Protein 1LS1 (pdb70)

GO terms:
  GO:0005515 protein binding (F, IPI)

B-factor: mean 22.75, std 10.73, range [10.48, 99.02]

Foldseek 3Di:
DLAQLLVQLLVLLVVQFPPFADDPVNLVVSLVSNLVSQVVLQADNVLSVVLSVQLVVQLVVVVLRNDRGNSVSSLVSNLCSLLVLLPVFFDADDADQAFAEEEDEADVLCRLVVLLVVCLVVVVVPAQEEEEEAELADPVSQVVNCVSCVVSVHHYHYDYRPDDLQVSLVVVVVVCVVRVHRYYYYYHDHHHDDDDVRLVRLQRNCVSNVGPFYEYGGACQVRVVRLVVVVVCCVRRRHAAYEYEPPVVRSRCNCSSHCCVRPVHHHQWYPVIDGDGSSVVSCVSNPND

InterPro domains:
  IPR000897 Signal recognition particle, SRP54 subunit, GTPase domain [PF00448] (100-293)
  IPR000897 Signal recognition particle, SRP54 subunit, GTPase domain [PS00300] (266-279)
  IPR000897 Signal recognition particle, SRP54 subunit, GTPase domain [SM00962] (98-293)
  IPR003593 AAA+ ATPase domain [SM00382] (97-244)
  IPR004125 Signal recognition particle, SRP54 subunit, M-domain [PF02978] (317-422)
  IPR004780 Signal recognition particle protein [TIGR00959] (2-414)
  IPR013822 Signal recognition particle SRP54, helical bundle [PF02881] (5-82)
  IPR013822 Signal recognition particle SRP54, helical bundle [SM00963] (1-86)
  IPR022941 Signal recognition particle, SRP54 subunit [MF_00306] (5-428)
  IPR022941 Signal recognition particle, SRP54 subunit [PTHR11564] (1-415)
  IPR027417 P-loop containing nucleoside triphosphate hydrolase [G3DSA:3.40.50.300] (90-282)
  IPR027417 P-loop containing nucleoside triphosphate hydrolase [SSF52540] (94-295)
  IPR036225 SRP/SRP receptor, N-terminal [SSF47364] (1-89)
  IPR036891 Signal recognition particle, SRP54 subunit, M-domain superfamily [G3DSA:1.10.260.30] (320-429)
  IPR036891 Signal recognition particle, SRP54 subunit, M-domain superfamily [SSF47446] (295-416)
  IPR042101 Signal recognition particle SRP54, N-terminal domain superfamily [G3DSA:1.20.120.140] (4-303)

Radius of gyration: 21.65 Å; Cα contacts (8 Å, |Δi|>4): 615; chains: 1; bounding box: 67×38×45 Å

Sequence (289 aa):
MFQQLSSARLQEAIGRLRGRGRITEEDLKATLREIRRRALMMDADVNLEVARDFVVERVRREEALGKQVLESLTPAEVIILATTVYEEALKKEALGGEARLPVLLKDRNLWFLLVGLQGSGKTTTTAAKLLALYYKGKGRRPPLLVAADTQQRPAAREQLRLLGEKVGVPVLEVMDGESPESIRRRRVEEEKARLEARDLIILVDTAGRLQIDEPLMMGELLARLKEVLLGPDEVLLLVLDAMTGQEALSSVARAFDEKVGVVTGLVLTKLDGDARGGAALSARHVTGKPIYYFAGGLLEPFFYPERLAGRILGMG

Secondary structure (DSSP, 8-state):
--HHHHHHHHHHHHTTTTS-S--HHHHHHHHHHHHHHHHHTT--HHHHHHHHHHHHHHHHHTTTTT-S-HHHHHHHHHHHHHHHHTTSS-------SSEEEEEE--TTTTHHHHHHHHHHHHHHTT--EEEEE--SS-HHHHHHHHHHHHHHT--EEEPPTT--HHHHHHHHHHHHHHHT--EEEEE----SS--HHHHHHHHHHHHHH--SEEEEEEEGGGTHHHHHHHHHHHHHT---EEEEE-GGG-SS-HHHHHHHHHH---EEEE---EE--HHHHHHHHTT--

Structure (mmCIF, N/CA/C/O backbone):
data_1LS1
#
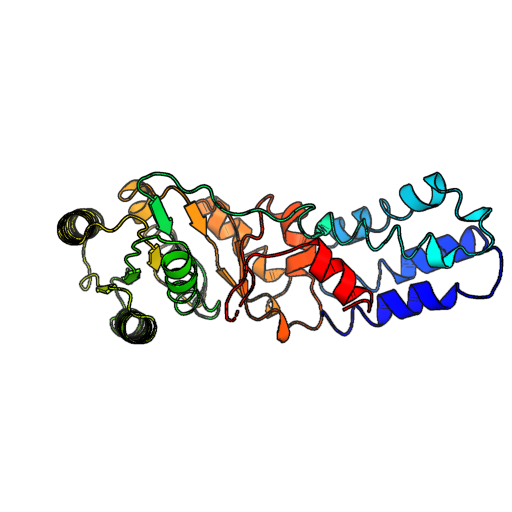_entry.id   1LS1
#
_cell.length_a   99.734
_cell.length_b   53.675
_cell.length_c   57.836
_cell.angle_alpha   90.00
_cell.angle_beta   119.92
_cell.angle_gamma   90.00
#
_symmetry.space_group_name_H-M   'C 1 2 1'
#
loop_
_entity.id
_entity.type
_entity.pdbx_description
1 polymer 'SIGNAL RECOGNITION PARTICLE PROTEIN'
2 non-polymer 'MAGNESIUM ION'
3 non-polymer 'OXYGEN MOLECULE'
4 water water
#
loop_
_atom_site.group_PDB
_atom_site.id
_atom_site.type_symbol
_atom_site.label_atom_id
_atom_site.label_alt_id
_atom_site.label_comp_id
_atom_site.label_asym_id
_atom_site.label_entity_id
_atom_site.label_seq_id
_atom_site.pdbx_PDB_ins_code
_atom_site.Cartn_x
_atom_site.Cartn_y
_atom_site.Cartn_z
_atom_site.occupancy
_atom_site.B_iso_or_equiv
_atom_site.auth_seq_id
_atom_site.auth_comp_id
_atom_site.auth_asym_id
_atom_site.auth_atom_id
_atom_site.pdbx_PDB_model_num
ATOM 1 N N . MET A 1 1 ? 10.712 -4.073 11.706 1.00 38.54 1 MET A N 1
ATOM 2 C CA . MET A 1 1 ? 9.585 -3.067 11.769 1.00 33.03 1 MET A CA 1
ATOM 3 C C . MET A 1 1 ? 10.083 -1.724 12.319 1.00 32.61 1 MET A C 1
ATOM 4 O O . MET A 1 1 ? 10.955 -1.732 13.246 1.00 37.23 1 MET A O 1
ATOM 20 N N . PHE A 1 2 ? 9.549 -0.597 11.796 1.00 28.86 2 PHE A N 1
ATOM 21 C CA . PHE A 1 2 ? 9.887 0.789 12.280 1.00 23.79 2 PHE A CA 1
ATOM 22 C C . PHE A 1 2 ? 11.386 0.961 12.155 1.00 21.97 2 PHE A C 1
ATOM 23 O O . PHE A 1 2 ? 12.182 1.016 13.121 1.00 22.05 2 PHE A O 1
ATOM 40 N N . GLN A 1 3 ? 11.852 1.071 10.945 1.00 23.88 3 GLN A N 1
ATOM 41 C CA . GLN A 1 3 ? 13.289 1.017 10.628 1.00 18.96 3 GLN A CA 1
ATOM 42 C C . GLN A 1 3 ? 14.186 1.907 11.416 1.00 19.97 3 GLN A C 1
ATOM 43 O O . GLN A 1 3 ? 15.237 1.443 11.894 1.00 20.34 3 GLN A O 1
ATOM 57 N N . GLN A 1 4 ? 13.901 3.173 11.464 1.00 22.55 4 GLN A N 1
ATOM 58 C CA . GLN A 1 4 ? 14.764 4.093 12.123 1.00 26.57 4 GLN A CA 1
ATOM 59 C C . GLN A 1 4 ? 14.813 3.757 13.613 1.00 25.49 4 GLN A C 1
ATOM 60 O O . GLN A 1 4 ? 15.896 3.699 14.185 1.00 24.04 4 GLN A O 1
ATOM 74 N N . LEU A 1 5 ? 13.645 3.570 14.236 1.00 21.38 5 LEU A N 1
ATOM 75 C CA . LEU A 1 5 ? 13.641 3.292 15.651 1.00 19.62 5 LEU A CA 1
ATOM 76 C C . LEU A 1 5 ? 14.402 1.999 15.965 1.00 18.54 5 LEU A C 1
ATOM 77 O O . LEU A 1 5 ? 15.164 1.926 16.908 1.00 19.69 5 LEU A O 1
ATOM 93 N N A SER A 1 6 ? 14.096 0.969 15.200 0.38 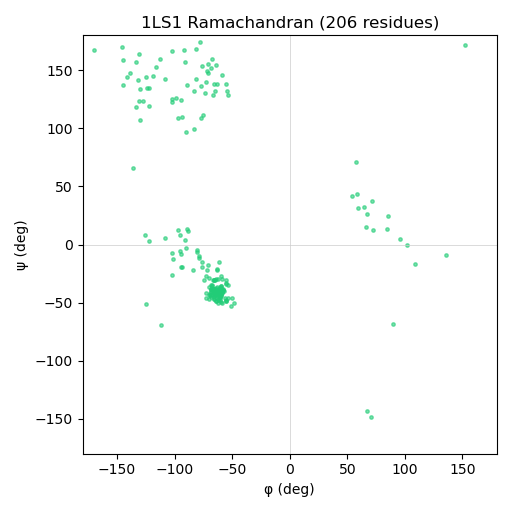20.82 6 SER A N 1
ATOM 94 N N B SER A 1 6 ? 14.124 1.024 15.151 0.62 17.07 6 SER A N 1
ATOM 95 C CA A SER A 1 6 ? 14.719 -0.322 15.429 0.38 20.47 6 SER A CA 1
ATOM 96 C CA B SER A 1 6 ? 14.718 -0.279 15.366 0.62 17.29 6 SER A CA 1
ATOM 97 C C A SER A 1 6 ? 16.244 -0.163 15.363 0.38 19.91 6 SER A C 1
ATOM 98 C C B SER A 1 6 ? 16.253 -0.235 15.305 0.62 20.40 6 SER A C 1
ATOM 99 O O A SER A 1 6 ? 16.946 -0.606 16.289 0.38 15.00 6 SER A O 1
ATOM 100 O O B SER A 1 6 ? 16.935 -0.925 16.102 0.62 24.63 6 SER A O 1
ATOM 115 N N . ALA A 1 7 ? 16.747 0.520 14.357 1.00 20.58 7 ALA A N 1
ATOM 116 C CA . ALA A 1 7 ? 18.196 0.630 14.212 1.00 20.34 7 ALA A CA 1
ATOM 117 C C . ALA A 1 7 ? 18.805 1.376 15.410 1.00 22.76 7 ALA A C 1
ATOM 118 O O . ALA A 1 7 ? 19.831 0.984 15.942 1.00 23.69 7 ALA A O 1
ATOM 125 N N . ARG A 1 8 ? 18.137 2.424 15.859 1.00 19.94 8 ARG A N 1
ATOM 126 C CA . ARG A 1 8 ? 18.626 3.243 16.938 1.00 22.33 8 ARG A CA 1
ATOM 127 C C . ARG A 1 8 ? 18.545 2.480 18.209 1.00 21.52 8 ARG A C 1
ATOM 128 O O . ARG A 1 8 ? 19.458 2.579 19.009 1.00 22.50 8 ARG A O 1
ATOM 149 N N . LEU A 1 9 ? 17.451 1.759 18.488 1.00 19.25 9 LEU A N 1
ATOM 150 C CA . LEU A 1 9 ? 17.410 0.965 19.702 1.00 19.04 9 LEU A CA 1
ATOM 151 C C . LEU A 1 9 ? 18.429 -0.140 19.740 1.00 20.34 9 LEU A C 1
ATOM 152 O O . LEU A 1 9 ? 19.143 -0.327 20.711 1.00 22.75 9 LEU A O 1
ATOM 168 N N . GLN A 1 10 ? 18.608 -0.795 18.606 1.00 21.83 10 GLN A N 1
ATOM 169 C CA . GLN A 1 10 ? 19.576 -1.876 18.511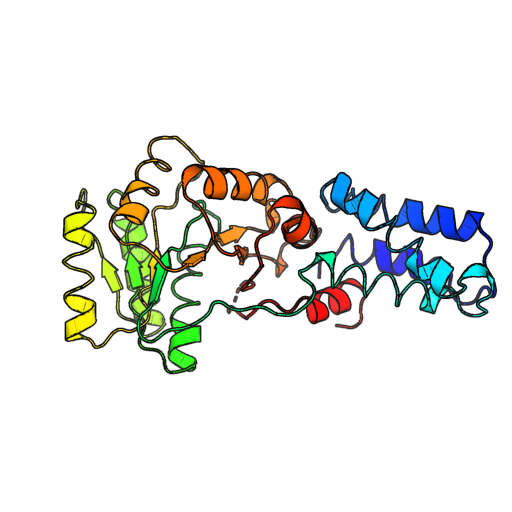 1.00 23.53 10 GLN A CA 1
ATOM 170 C C . GLN A 1 10 ? 20.964 -1.328 18.686 1.00 23.77 10 GLN A C 1
ATOM 171 O O . GLN A 1 10 ? 21.773 -1.969 19.343 1.00 27.03 10 GLN A O 1
ATOM 185 N N . GLU A 1 11 ? 21.250 -0.163 18.109 0.61 19.05 11 GLU A N 1
ATOM 186 C CA . GLU A 1 11 ? 22.573 0.409 18.287 0.61 22.05 11 GLU A CA 1
ATOM 187 C C . GLU A 1 11 ? 22.848 0.835 19.727 0.61 21.28 11 GLU A C 1
ATOM 188 O O . GLU A 1 11 ? 23.929 0.692 20.249 0.61 23.56 11 GLU A O 1
ATOM 200 N N . ALA A 1 12 ? 21.822 1.392 20.388 1.00 24.19 12 ALA A N 1
ATOM 201 C CA . ALA A 1 12 ? 21.950 1.871 21.765 1.00 26.08 12 ALA A CA 1
ATOM 202 C C . ALA A 1 12 ? 22.268 0.716 22.669 1.00 24.44 12 ALA A C 1
ATOM 203 O O . ALA A 1 12 ? 23.154 0.803 23.507 1.00 27.97 12 ALA A O 1
ATOM 210 N N . ILE A 1 13 ? 21.577 -0.395 22.438 1.00 25.88 13 ILE A N 1
ATOM 211 C CA . ILE A 1 13 ? 21.810 -1.609 23.210 1.00 28.71 13 ILE A CA 1
ATOM 212 C C . ILE A 1 13 ? 23.152 -2.237 22.878 1.00 28.64 13 ILE A C 1
ATOM 213 O O . ILE A 1 13 ? 23.934 -2.576 23.777 1.00 30.70 13 ILE A O 1
ATOM 229 N N . GLY A 1 14 ? 23.413 -2.348 21.588 1.00 29.53 14 GLY A N 1
ATOM 230 C CA . GLY A 1 14 ? 24.678 -2.916 21.151 1.00 30.48 14 GLY A CA 1
ATOM 231 C C . GLY A 1 14 ? 25.890 -2.164 21.623 1.00 30.81 14 GLY A C 1
ATOM 232 O O . GLY A 1 14 ? 26.919 -2.782 21.810 1.00 34.93 14 GLY A O 1
ATOM 236 N N . ARG A 1 15 ? 25.777 -0.869 21.883 1.00 30.58 15 ARG A N 1
ATOM 237 C CA . ARG A 1 15 ? 26.907 -0.061 22.350 1.00 33.07 15 ARG A CA 1
ATOM 238 C C . ARG A 1 15 ? 27.390 -0.547 23.681 1.00 32.23 15 ARG A C 1
ATOM 239 O O . ARG A 1 15 ? 28.528 -0.314 24.035 1.00 36.46 15 ARG A O 1
ATOM 260 N N . LEU A 1 16 ? 26.548 -1.249 24.400 1.00 30.22 16 LEU A N 1
ATOM 261 C CA . LEU A 1 16 ? 26.847 -1.657 25.758 1.00 30.47 16 LEU A CA 1
ATOM 262 C C . LEU A 1 16 ? 27.441 -3.021 25.825 1.00 30.85 16 LEU A C 1
ATOM 263 O O . LEU A 1 16 ? 27.906 -3.456 26.874 1.00 36.05 16 LEU A O 1
ATOM 279 N N . ARG A 1 17 ? 27.456 -3.700 24.704 1.00 31.66 17 ARG A N 1
ATOM 280 C CA . ARG A 1 17 ? 27.795 -5.098 24.641 1.00 35.98 17 ARG A CA 1
ATOM 281 C C . ARG A 1 17 ? 29.306 -5.345 24.629 1.00 36.49 17 ARG A C 1
ATOM 282 O O . ARG A 1 17 ? 30.066 -4.518 24.123 1.00 36.12 17 ARG A O 1
ATOM 303 N N . GLY A 1 18 ? 29.734 -6.417 25.316 1.00 36.97 18 GLY A N 1
ATOM 304 C CA . GLY A 1 18 ? 31.134 -6.851 25.331 1.00 39.00 18 GLY A CA 1
ATOM 305 C C . GLY A 1 18 ? 32.098 -5.878 25.956 1.00 39.74 18 GLY A C 1
ATOM 306 O O . GLY A 1 18 ? 33.280 -5.825 25.573 1.00 43.37 18 GLY A O 1
ATOM 310 N N . ARG A 1 19 ? 31.621 -5.135 26.944 1.00 40.94 19 ARG A N 1
ATOM 311 C CA . ARG A 1 19 ? 32.408 -4.122 27.641 1.00 42.77 19 ARG A CA 1
ATOM 312 C C . ARG A 1 19 ? 32.385 -4.362 29.149 1.00 40.83 19 ARG A C 1
ATOM 313 O O . ARG A 1 19 ? 32.827 -3.511 29.897 1.00 42.18 19 ARG A O 1
ATOM 334 N N . GLY A 1 20 ? 31.833 -5.491 29.607 1.00 39.16 20 GLY A N 1
ATOM 335 C CA . GLY A 1 20 ? 31.753 -5.775 31.031 1.00 36.07 20 GLY A CA 1
ATOM 336 C C . GLY A 1 20 ? 30.750 -4.858 31.695 1.00 33.22 20 GLY A C 1
ATOM 337 O O . GLY A 1 20 ? 29.758 -4.429 31.097 1.00 33.74 20 GLY A O 1
ATOM 341 N N . ARG A 1 21 ? 30.996 -4.523 32.942 1.00 32.38 21 ARG A N 1
ATOM 342 C CA . ARG A 1 21 ? 30.067 -3.676 33.679 1.00 31.09 21 ARG A CA 1
ATOM 343 C C . ARG A 1 21 ? 30.072 -2.265 33.193 1.00 32.17 21 ARG A C 1
ATOM 344 O O . ARG A 1 21 ? 31.101 -1.730 32.757 1.00 37.03 21 ARG A O 1
ATOM 365 N N . ILE A 1 22 ? 28.902 -1.644 33.288 1.00 30.59 22 ILE A N 1
ATOM 366 C CA . ILE A 1 22 ? 28.744 -0.272 32.860 1.00 31.08 22 ILE A CA 1
ATOM 367 C C . ILE A 1 22 ? 28.481 0.578 34.082 1.00 32.62 22 ILE A C 1
ATOM 368 O O . ILE A 1 22 ? 27.985 0.118 35.121 1.00 36.97 22 ILE A O 1
ATOM 384 N N . THR A 1 23 ? 28.742 1.867 33.909 1.00 35.06 23 THR A N 1
ATOM 385 C CA . THR A 1 23 ? 28.537 2.830 34.968 1.00 38.00 23 THR A CA 1
ATOM 386 C C . THR A 1 23 ? 27.155 3.466 34.928 1.00 38.47 23 THR A C 1
ATOM 387 O O . THR A 1 23 ? 26.419 3.334 33.968 1.00 37.09 23 THR A O 1
ATOM 398 N N . GLU A 1 24 ? 26.793 4.155 35.997 1.00 42.41 24 GLU A N 1
ATOM 399 C CA . GLU A 1 24 ? 25.516 4.835 36.064 1.00 42.98 24 GLU A CA 1
ATOM 400 C C . GLU A 1 24 ? 25.424 5.809 34.928 1.00 42.46 24 GLU A C 1
ATOM 401 O O . GLU A 1 24 ? 24.377 5.918 34.308 1.00 40.11 24 GLU A O 1
ATOM 413 N N . GLU A 1 25 ? 26.511 6.495 34.601 1.00 40.91 25 GLU A N 1
ATOM 414 C CA . GLU A 1 25 ? 26.387 7.517 33.552 1.00 40.43 25 GLU A CA 1
ATOM 415 C C . GLU A 1 25 ? 26.231 6.858 32.202 1.00 36.86 25 GLU A C 1
ATOM 416 O O . GLU A 1 25 ? 25.612 7.400 31.301 1.00 36.63 25 GLU A O 1
ATOM 428 N N . ASP A 1 26 ? 26.757 5.648 32.078 1.00 33.63 26 ASP A N 1
ATOM 429 C CA . ASP A 1 26 ? 26.656 4.890 30.849 1.00 32.71 26 ASP A CA 1
ATOM 430 C C . ASP A 1 26 ? 25.179 4.514 30.683 1.00 29.69 26 ASP A C 1
ATOM 431 O O . ASP A 1 26 ? 24.618 4.643 29.618 1.00 30.25 26 ASP A O 1
ATOM 440 N N . LEU A 1 27 ? 24.581 4.052 31.764 1.00 28.05 27 LEU A N 1
ATOM 441 C CA . LEU A 1 27 ? 23.165 3.671 31.720 1.00 25.98 27 LEU A CA 1
ATOM 442 C C . LEU A 1 27 ? 22.348 4.942 31.388 1.00 25.81 27 LEU A C 1
ATOM 443 O O . LEU A 1 27 ? 21.471 4.888 30.531 1.00 24.92 27 LEU A O 1
ATOM 459 N N . LYS A 1 28 ? 22.610 6.051 32.077 1.00 26.44 28 LYS A N 1
ATOM 460 C CA . LYS A 1 28 ? 21.824 7.261 31.837 1.00 26.42 28 LYS A CA 1
ATOM 461 C C . LYS A 1 28 ? 21.929 7.677 30.403 1.00 23.77 28 LYS A C 1
ATOM 462 O O . LYS A 1 28 ? 20.945 8.136 29.781 1.00 25.11 28 LYS A O 1
ATOM 481 N N . ALA A 1 29 ? 23.118 7.600 29.861 1.00 24.86 29 ALA A N 1
ATOM 482 C CA . ALA A 1 29 ? 23.357 7.942 28.471 1.00 25.59 29 ALA A CA 1
ATOM 483 C C . ALA A 1 29 ? 22.576 7.074 27.542 1.00 22.99 29 ALA A C 1
ATOM 484 O O . ALA A 1 29 ? 22.020 7.559 26.549 1.00 23.59 29 ALA A O 1
ATOM 491 N N . THR A 1 30 ? 22.597 5.787 27.824 1.00 22.08 30 THR A N 1
ATOM 492 C CA . THR A 1 30 ? 21.884 4.863 27.004 1.00 22.07 30 THR A CA 1
ATOM 493 C C . THR A 1 30 ? 20.371 5.185 27.042 1.00 19.11 30 THR A C 1
ATOM 494 O O . THR A 1 30 ? 19.686 5.187 26.037 1.00 20.41 30 THR A O 1
ATOM 505 N N . LEU A 1 31 ? 19.859 5.479 28.216 1.00 19.80 31 LEU A N 1
ATOM 506 C CA . LEU A 1 31 ? 18.471 5.882 28.348 1.00 20.01 31 LEU A CA 1
ATOM 507 C C . LEU A 1 31 ? 18.142 7.155 27.610 1.00 18.71 31 LEU A C 1
ATOM 508 O O . LEU A 1 31 ? 17.087 7.222 26.975 1.00 19.95 31 LEU A O 1
ATOM 524 N N . ARG A 1 32 ? 19.024 8.122 27.638 1.00 20.43 32 ARG A N 1
ATOM 525 C CA . ARG A 1 32 ? 18.793 9.356 26.914 1.00 20.73 32 ARG A CA 1
ATOM 526 C C . ARG A 1 32 ? 18.776 9.045 25.431 1.00 20.03 32 ARG A C 1
ATOM 527 O O . ARG A 1 32 ? 17.966 9.608 24.702 1.00 23.09 32 ARG A O 1
ATOM 548 N N . GLU A 1 33 ? 19.624 8.143 24.962 1.00 21.25 33 GLU A N 1
ATOM 549 C CA . GLU A 1 33 ? 19.618 7.769 23.599 1.00 20.83 33 GLU A CA 1
ATOM 550 C C . GLU A 1 33 ? 18.318 7.073 23.205 1.00 20.58 33 GLU A C 1
ATOM 551 O O . GLU A 1 33 ? 17.762 7.347 22.156 1.00 22.00 33 GLU A O 1
ATOM 563 N N . ILE A 1 34 ? 17.843 6.175 24.055 1.00 18.54 34 ILE A N 1
ATOM 564 C CA . ILE A 1 34 ? 16.577 5.534 23.758 1.00 18.60 34 ILE A CA 1
ATOM 565 C C . ILE A 1 34 ? 15.474 6.568 23.702 1.00 17.07 34 ILE A C 1
ATOM 566 O O . ILE A 1 34 ? 14.595 6.478 22.822 1.00 18.57 34 ILE A O 1
ATOM 582 N N A ARG A 1 35 ? 15.450 7.479 24.669 0.49 18.42 35 ARG A N 1
ATOM 583 N N B ARG A 1 35 ? 15.450 7.479 24.669 0.49 18.43 35 ARG A N 1
ATOM 584 C CA A ARG A 1 35 ? 14.428 8.530 24.661 0.49 18.25 35 ARG A CA 1
ATOM 585 C CA B ARG A 1 35 ? 14.429 8.530 24.661 0.49 18.26 35 ARG A CA 1
ATOM 586 C C A ARG A 1 35 ? 14.431 9.342 23.364 0.49 18.55 35 ARG A C 1
ATOM 587 C C B ARG A 1 35 ? 14.431 9.342 23.364 0.49 18.56 35 ARG A C 1
ATOM 588 O O A ARG A 1 35 ? 13.368 9.593 22.791 0.49 19.30 35 ARG A O 1
ATOM 589 O O B ARG A 1 35 ? 13.368 9.593 22.791 0.49 19.30 35 ARG A O 1
ATOM 630 N N . ARG A 1 36 ? 15.618 9.741 22.909 1.00 20.17 36 ARG A N 1
ATOM 631 C CA . ARG A 1 36 ? 15.729 10.519 21.685 1.00 21.56 36 ARG A CA 1
ATOM 632 C C . ARG A 1 36 ? 15.259 9.680 20.508 1.00 19.61 36 ARG A C 1
ATOM 633 O O . ARG A 1 36 ? 14.574 10.202 19.614 1.00 21.43 36 ARG A O 1
ATOM 654 N N . ALA A 1 37 ? 15.574 8.404 20.524 1.00 19.22 37 ALA A N 1
ATOM 655 C CA . ALA A 1 37 ? 15.175 7.560 19.435 1.00 18.47 37 ALA A CA 1
ATOM 656 C C . ALA A 1 37 ? 13.618 7.475 19.384 1.00 18.25 37 ALA A C 1
ATOM 657 O O . ALA A 1 37 ? 13.038 7.551 18.294 1.00 18.79 37 ALA A O 1
ATOM 664 N N . LEU A 1 38 ? 12.989 7.316 20.524 1.00 16.70 38 LEU A N 1
ATOM 665 C CA . LEU A 1 38 ? 11.533 7.271 20.567 1.00 17.16 38 LEU A CA 1
ATOM 666 C C . LEU A 1 38 ? 10.954 8.602 20.061 1.00 16.99 38 LEU A C 1
ATOM 667 O O . LEU A 1 38 ? 10.005 8.605 19.292 1.00 18.12 38 LEU A O 1
ATOM 683 N N A MET A 1 39 ? 11.485 9.726 20.597 0.51 16.48 39 MET A N 1
ATOM 684 N N B MET A 1 39 ? 11.554 9.695 20.484 0.49 20.68 39 MET A N 1
ATOM 685 C CA A MET A 1 39 ? 11.032 11.065 20.215 0.51 16.95 39 MET A CA 1
ATOM 686 C CA B MET A 1 39 ? 10.949 10.957 20.154 0.49 20.57 39 MET A CA 1
ATOM 687 C C A MET A 1 39 ? 11.106 11.179 18.695 0.51 17.48 39 MET A C 1
ATOM 688 C C B MET A 1 39 ? 11.126 11.253 18.697 0.49 18.88 39 MET A C 1
ATOM 689 O O A MET A 1 39 ? 10.150 11.597 18.051 0.51 23.31 39 MET A O 1
ATOM 690 O O B MET A 1 39 ? 10.234 11.876 18.112 0.49 17.69 39 MET A O 1
ATOM 717 N N . ASP A 1 40 ? 12.235 10.793 18.106 1.00 19.68 40 ASP A N 1
ATOM 718 C CA . ASP A 1 40 ? 12.441 10.940 16.694 1.00 20.47 40 ASP A CA 1
ATOM 719 C C . ASP A 1 40 ? 11.527 10.027 15.890 1.00 21.15 40 ASP A C 1
ATOM 720 O O . ASP A 1 40 ? 11.269 10.295 14.693 1.00 26.26 40 ASP A O 1
ATOM 729 N N . ALA A 1 41 ? 11.006 8.975 16.506 1.00 19.90 41 ALA A N 1
ATOM 730 C CA . ALA A 1 41 ? 10.080 8.071 15.885 1.00 20.31 41 ALA A CA 1
ATOM 731 C C . ALA A 1 41 ? 8.609 8.544 16.069 1.00 19.36 41 ALA A C 1
ATOM 732 O O . ALA A 1 41 ? 7.687 7.818 15.813 1.00 21.28 41 ALA A O 1
ATOM 739 N N . ASP A 1 42 ? 8.430 9.784 16.533 1.00 19.57 42 ASP A N 1
ATOM 740 C CA . ASP A 1 42 ? 7.116 10.370 16.721 1.00 18.73 42 ASP A CA 1
ATOM 741 C C . ASP A 1 42 ? 6.309 9.704 17.815 1.00 17.03 42 ASP A C 1
ATOM 742 O O . ASP A 1 42 ? 5.103 9.742 17.782 1.00 18.90 42 ASP A O 1
ATOM 751 N N . VAL A 1 43 ? 7.021 9.124 18.759 1.00 16.64 43 VAL A N 1
ATOM 752 C CA . VAL A 1 43 ? 6.321 8.664 19.954 1.00 15.49 43 VAL A CA 1
ATOM 753 C C . VAL A 1 43 ? 5.956 9.870 20.754 1.00 15.91 43 VAL A C 1
ATOM 754 O O . VAL A 1 43 ? 6.732 10.837 20.907 1.00 17.79 43 VAL A O 1
ATOM 767 N N . ASN A 1 44 ? 4.778 9.853 21.318 1.00 15.04 44 ASN A N 1
ATOM 768 C CA . ASN A 1 44 ? 4.280 10.934 22.129 1.00 15.41 44 ASN A CA 1
ATOM 769 C C . ASN A 1 44 ? 5.294 11.197 23.253 1.00 15.43 44 ASN A C 1
ATOM 770 O O . ASN A 1 44 ? 5.831 10.289 23.850 1.00 15.47 44 ASN A O 1
ATOM 781 N N . LEU A 1 45 ? 5.538 12.483 23.518 1.00 16.57 45 LEU A N 1
ATOM 782 C CA . LEU A 1 45 ? 6.503 12.873 24.491 1.00 17.50 45 LEU A CA 1
ATOM 783 C C . LEU A 1 45 ? 6.380 12.205 25.843 1.00 16.42 45 LEU A C 1
ATOM 784 O O . LEU A 1 45 ? 7.346 11.766 26.415 1.00 17.28 45 LEU A O 1
ATOM 800 N N . GLU A 1 46 ? 5.158 12.144 26.353 1.00 15.46 46 GLU A N 1
ATOM 801 C CA . GLU A 1 46 ? 4.940 11.553 27.656 1.00 15.58 46 GLU A CA 1
ATOM 802 C C . GLU A 1 46 ? 5.148 10.053 27.633 1.00 13.79 46 GLU A C 1
ATOM 803 O O . GLU A 1 46 ? 5.614 9.462 28.578 1.00 15.20 46 GLU A O 1
ATOM 815 N N . VAL A 1 47 ? 4.745 9.435 26.533 1.00 13.10 47 VAL A N 1
ATOM 816 C CA . VAL A 1 47 ? 4.991 8.015 26.357 1.00 13.21 47 VAL A CA 1
ATOM 817 C C . VAL A 1 47 ? 6.460 7.723 26.377 1.00 13.31 47 VAL A C 1
ATOM 818 O O . VAL A 1 47 ? 6.899 6.774 26.988 1.00 13.62 47 VAL A O 1
ATOM 831 N N . ALA A 1 48 ? 7.251 8.515 25.653 1.00 14.56 48 ALA A N 1
ATOM 832 C CA . ALA A 1 48 ? 8.694 8.302 25.576 1.00 14.81 48 ALA A CA 1
ATOM 833 C C . ALA A 1 48 ? 9.336 8.467 26.961 1.00 13.88 48 ALA A C 1
ATOM 834 O O . ALA A 1 48 ? 10.209 7.671 27.300 1.00 15.16 48 ALA A O 1
ATOM 841 N N . ARG A 1 49 ? 8.946 9.476 27.677 1.00 15.16 49 ARG A N 1
ATOM 842 C CA . ARG A 1 49 ? 9.457 9.701 28.994 1.00 16.08 49 ARG A CA 1
ATOM 843 C C . ARG A 1 49 ? 9.111 8.562 29.904 1.00 15.21 49 ARG A C 1
ATOM 844 O O . ARG A 1 49 ? 9.957 8.032 30.619 1.00 16.04 49 ARG A O 1
ATOM 865 N N . ASP A 1 50 ? 7.864 8.120 29.880 1.00 14.21 50 ASP A N 1
ATOM 866 C CA . ASP A 1 50 ? 7.468 6.996 30.713 1.00 14.36 50 ASP A CA 1
ATOM 867 C C . ASP A 1 50 ? 8.173 5.713 30.369 1.00 13.93 50 ASP A C 1
ATOM 868 O O . ASP A 1 50 ? 8.546 4.944 31.238 1.00 14.83 50 ASP A O 1
ATOM 877 N N . PHE A 1 51 ? 8.407 5.516 29.100 1.00 13.48 51 PHE A N 1
ATOM 878 C CA . PHE A 1 51 ? 9.075 4.313 28.606 1.00 13.68 51 PHE A CA 1
ATOM 879 C C . PHE A 1 51 ? 10.454 4.229 29.199 1.00 14.48 51 PHE A C 1
ATOM 880 O O . PHE A 1 51 ? 10.860 3.164 29.707 1.00 15.20 51 PHE A O 1
ATOM 897 N N A VAL A 1 52 ? 11.195 5.335 29.152 0.41 14.88 52 VAL A N 1
ATOM 898 N N B VAL A 1 52 ? 11.256 5.292 29.101 0.59 15.22 52 VAL A N 1
ATOM 899 C CA A VAL A 1 52 ? 12.574 5.370 29.596 0.41 16.29 52 VAL A CA 1
ATOM 900 C CA B VAL A 1 52 ? 12.584 5.186 29.643 0.59 16.12 52 VAL A CA 1
ATOM 901 C C A VAL A 1 52 ? 12.655 5.198 31.126 0.41 16.51 52 VAL A C 1
ATOM 902 C C B VAL A 1 52 ? 12.601 5.108 31.139 0.59 16.32 52 VAL A C 1
ATOM 903 O O A VAL A 1 52 ? 13.596 4.621 31.638 0.41 17.38 52 VAL A O 1
ATOM 904 O O B VAL A 1 52 ? 13.450 4.420 31.710 0.59 17.84 52 VAL A O 1
ATOM 929 N N . GLU A 1 53 ? 11.679 5.771 31.814 1.00 16.56 53 GLU A N 1
ATOM 930 C CA . GLU A 1 53 ? 11.631 5.619 33.268 1.00 17.88 53 GLU A CA 1
ATOM 931 C C . GLU A 1 53 ? 11.330 4.158 33.597 1.00 18.00 53 GLU A C 1
ATOM 932 O O . GLU A 1 53 ? 11.884 3.647 34.545 1.00 19.67 53 GLU A O 1
ATOM 944 N N . ARG A 1 54 ? 10.446 3.512 32.852 1.00 17.04 54 ARG A N 1
ATOM 945 C CA . ARG A 1 54 ? 10.155 2.137 33.066 1.00 18.12 54 ARG A CA 1
ATOM 946 C C . ARG A 1 54 ? 11.380 1.283 32.901 1.00 17.96 54 ARG A C 1
ATOM 947 O O . ARG A 1 54 ? 11.707 0.393 33.689 1.00 19.88 54 ARG A O 1
ATOM 980 N N . VAL A 1 55 ? 12.070 1.490 31.805 1.00 16.76 55 VAL A N 1
ATOM 981 C CA . VAL A 1 55 ? 13.303 0.753 31.540 1.00 17.19 55 VAL A CA 1
ATOM 982 C C . VAL A 1 55 ? 14.283 0.951 32.632 1.00 18.05 55 VAL A C 1
ATOM 983 O O . VAL A 1 55 ? 14.913 -0.002 33.113 1.00 19.67 55 VAL A O 1
ATOM 996 N N A ARG A 1 56 ? 14.428 2.192 33.076 0.48 18.30 56 ARG A N 1
ATOM 997 N N B ARG A 1 56 ? 14.472 2.176 33.056 0.52 17.53 56 ARG A N 1
ATOM 998 C CA A ARG A 1 56 ? 15.380 2.544 34.136 0.48 20.08 56 ARG A CA 1
ATOM 999 C CA B ARG A 1 56 ? 15.456 2.416 34.087 0.52 18.52 56 ARG A CA 1
ATOM 1000 C C A ARG A 1 56 ? 15.084 1.729 35.400 0.48 21.09 56 ARG A C 1
ATOM 1001 C C B ARG A 1 56 ? 15.065 1.668 35.359 0.52 20.29 56 ARG A C 1
ATOM 1002 O O A ARG A 1 56 ? 15.976 1.148 36.004 0.48 23.97 56 ARG A O 1
ATOM 1003 O O B ARG A 1 56 ? 15.883 0.972 35.932 0.52 21.51 56 ARG A O 1
ATOM 1044 N N . GLU A 1 57 ? 13.820 1.781 35.804 1.00 21.50 57 GLU A N 1
ATOM 1045 C CA . GLU A 1 57 ? 13.399 1.136 37.039 1.00 22.50 57 GLU A CA 1
ATOM 1046 C C . GLU A 1 57 ? 13.552 -0.361 36.946 1.00 22.19 57 GLU A C 1
ATOM 1047 O O . GLU A 1 57 ? 14.034 -1.029 37.872 1.00 25.64 57 GLU A O 1
ATOM 1059 N N . GLU A 1 58 ? 13.164 -0.897 35.798 1.00 23.27 58 GLU A N 1
ATOM 1060 C CA . GLU A 1 58 ? 13.215 -2.345 35.625 1.00 22.94 58 GLU A CA 1
ATOM 1061 C C . GLU A 1 58 ? 14.648 -2.851 35.570 1.00 23.72 58 GLU A C 1
ATOM 1062 O O . GLU A 1 58 ? 14.963 -3.896 36.129 1.00 25.87 58 GLU A O 1
ATOM 1074 N N . ALA A 1 59 ? 15.487 -2.149 34.843 1.00 20.68 59 ALA A N 1
ATOM 1075 C CA . ALA A 1 59 ? 16.895 -2.481 34.727 1.00 21.49 59 ALA A CA 1
ATOM 1076 C C . ALA A 1 59 ? 17.605 -2.415 36.054 1.00 23.88 59 ALA A C 1
ATOM 1077 O O . ALA A 1 59 ? 18.393 -3.302 36.426 1.00 26.17 59 ALA A O 1
ATOM 1084 N N . LEU A 1 60 ? 17.337 -1.354 36.807 1.00 23.21 60 LEU A N 1
ATOM 1085 C CA . LEU A 1 60 ? 17.929 -1.278 38.134 1.00 25.28 60 LEU A CA 1
ATOM 1086 C C . LEU A 1 60 ? 17.387 -2.369 39.059 1.00 26.40 60 LEU A C 1
ATOM 1087 O O . LEU A 1 60 ? 18.155 -2.947 39.835 1.00 29.78 60 LEU A O 1
ATOM 1103 N N . GLY A 1 61 ? 16.144 -2.791 38.872 1.00 27.04 61 GLY A N 1
ATOM 1104 C CA . GLY A 1 61 ? 15.552 -3.867 39.638 1.00 29.27 61 GLY A CA 1
ATOM 1105 C C . GLY A 1 61 ? 16.248 -5.167 39.320 1.00 28.27 61 GLY A C 1
ATOM 1106 O O . GLY A 1 61 ? 16.332 -6.037 40.171 1.00 36.00 61 GLY A O 1
ATOM 1110 N N . LYS A 1 62 ? 16.750 -5.311 38.094 1.00 27.76 62 LYS A N 1
ATOM 1111 C CA . LYS A 1 62 ? 17.520 -6.477 37.619 1.00 28.45 62 LYS A CA 1
ATOM 1112 C C . LYS A 1 62 ? 19.005 -6.303 37.864 1.00 27.92 62 LYS A C 1
ATOM 1113 O O . LYS A 1 62 ? 19.804 -7.042 37.331 1.00 30.90 62 LYS A O 1
ATOM 1132 N N . GLN A 1 63 ? 19.380 -5.310 38.681 1.00 27.11 63 GLN A N 1
ATOM 1133 C CA . GLN A 1 63 ? 20.797 -5.107 39.050 1.00 28.89 63 GLN A CA 1
ATOM 1134 C C . GLN A 1 63 ? 21.724 -4.880 37.854 1.00 26.73 63 GLN A C 1
ATOM 1135 O O . GLN A 1 63 ? 22.830 -5.393 37.807 1.00 28.64 63 GLN A O 1
ATOM 1149 N N . VAL A 1 64 ? 21.263 -4.046 36.911 1.00 25.17 64 VAL A N 1
ATOM 1150 C CA . VAL A 1 64 ? 22.022 -3.782 35.717 1.00 23.46 64 VAL A CA 1
ATOM 1151 C C . VAL A 1 64 ? 23.431 -3.281 35.941 1.00 22.31 64 VAL A C 1
ATOM 1152 O O . VAL A 1 64 ? 24.325 -3.587 35.185 1.00 26.24 64 VAL A O 1
ATOM 1165 N N . LEU A 1 65 ? 23.668 -2.527 36.990 1.00 26.87 65 LEU A N 1
ATOM 1166 C CA . LEU A 1 65 ? 25.009 -1.983 37.228 1.00 26.06 65 LEU A CA 1
ATOM 1167 C C . LEU A 1 65 ? 25.983 -2.987 37.765 1.00 28.38 65 LEU A C 1
ATOM 1168 O O . LEU A 1 65 ? 27.180 -2.741 37.780 1.00 31.21 65 LEU A O 1
ATOM 1184 N N . GLU A 1 66 ? 25.457 -4.106 38.231 1.00 25.46 66 GLU A N 1
ATOM 1185 C CA . GLU A 1 66 ? 26.328 -5.217 38.695 1.00 28.15 66 GLU A CA 1
ATOM 1186 C C . GLU A 1 66 ? 26.529 -6.193 37.594 1.00 28.21 66 GLU A C 1
ATOM 1187 O O . GLU A 1 66 ? 27.429 -7.034 37.695 1.00 30.38 66 GLU A O 1
ATOM 1199 N N . SER A 1 67 ? 25.687 -6.209 36.578 1.00 24.92 67 SER A N 1
ATOM 1200 C CA . SER A 1 67 ? 25.748 -7.212 35.533 1.00 21.58 67 SER A CA 1
ATOM 1201 C C . SER A 1 67 ? 27.013 -7.193 34.734 1.00 21.58 67 SER A C 1
ATOM 1202 O O . SER A 1 67 ? 27.511 -6.147 34.343 1.00 23.57 67 SER A O 1
ATOM 1210 N N . LEU A 1 68 ? 27.511 -8.405 34.470 1.00 23.78 68 LEU A N 1
ATOM 1211 C CA . LEU A 1 68 ? 28.613 -8.589 33.584 1.00 22.99 68 LEU A CA 1
ATOM 1212 C C . LEU A 1 68 ? 28.200 -8.534 32.119 1.00 23.38 68 LEU A C 1
ATOM 1213 O O . LEU A 1 68 ? 29.020 -8.453 31.238 1.00 26.14 68 LEU A O 1
ATOM 1229 N N . THR A 1 69 ? 26.882 -8.573 31.832 1.00 21.57 69 THR A N 1
ATOM 1230 C CA . THR A 1 69 ? 26.340 -8.489 30.461 1.00 20.89 69 THR A CA 1
ATOM 1231 C C . THR A 1 69 ? 25.118 -7.527 30.486 1.00 19.24 69 THR A C 1
ATOM 1232 O O . THR A 1 69 ? 24.001 -7.899 30.194 1.00 19.77 69 THR A O 1
ATOM 1243 N N . PRO A 1 70 ? 25.390 -6.274 30.766 1.00 19.09 70 PRO A N 1
ATOM 1244 C CA . PRO A 1 70 ? 24.329 -5.297 30.923 1.00 18.71 70 PRO A CA 1
ATOM 1245 C C . PRO A 1 70 ? 23.524 -5.108 29.643 1.00 17.66 70 PRO A C 1
ATOM 1246 O O . PRO A 1 70 ? 22.340 -4.785 29.727 1.00 18.82 70 PRO A O 1
ATOM 1257 N N . ALA A 1 71 ? 24.116 -5.289 28.489 1.00 18.63 71 ALA A N 1
ATOM 1258 C CA . ALA A 1 71 ? 23.341 -5.110 27.269 1.00 19.33 71 ALA A CA 1
ATOM 1259 C C . ALA A 1 71 ? 22.187 -6.076 27.225 1.00 18.54 71 ALA A C 1
ATOM 1260 O O . ALA A 1 71 ? 21.104 -5.745 26.707 1.00 19.71 71 ALA A O 1
ATOM 1267 N N . GLU A 1 72 ? 22.388 -7.280 27.706 1.00 19.83 72 GLU A N 1
ATOM 1268 C CA . GLU A 1 72 ? 21.299 -8.249 27.693 1.00 20.72 72 GLU A CA 1
ATOM 1269 C C . GLU A 1 72 ? 20.165 -7.921 28.638 1.00 18.51 72 GLU A C 1
ATOM 1270 O O . GLU A 1 72 ? 18.992 -8.171 28.384 1.00 18.20 72 GLU A O 1
ATOM 1282 N N . VAL A 1 73 ? 20.532 -7.349 29.770 1.00 17.76 73 VAL A N 1
ATOM 1283 C CA . VAL A 1 73 ? 19.568 -6.897 30.717 1.00 17.18 73 VAL A CA 1
ATOM 1284 C C A VAL A 1 73 ? 18.765 -5.715 30.087 0.59 16.15 73 VAL A C 1
ATOM 1285 C C B VAL A 1 73 ? 18.699 -5.782 30.130 0.41 16.41 73 VAL A C 1
ATOM 1286 O O A VAL A 1 73 ? 17.533 -5.679 30.161 0.59 18.21 73 VAL A O 1
ATOM 1287 O O B VAL A 1 73 ? 17.465 -5.839 30.227 0.41 18.18 73 VAL A O 1
ATOM 1300 N N A ILE A 1 74 ? 19.458 -4.789 29.454 0.59 17.57 74 ILE A N 1
ATOM 1301 N N B ILE A 1 74 ? 19.348 -4.823 29.491 0.41 15.32 74 ILE A N 1
ATOM 1302 C CA A ILE A 1 74 ? 18.757 -3.707 28.771 0.59 15.86 74 ILE A CA 1
ATOM 1303 C CA B ILE A 1 74 ? 18.650 -3.736 28.849 0.41 15.79 74 ILE A CA 1
ATOM 1304 C C A ILE A 1 74 ? 17.839 -4.261 27.705 0.59 17.09 74 ILE A C 1
ATOM 1305 C C B ILE A 1 74 ? 17.860 -4.212 27.669 0.41 15.06 74 ILE A C 1
ATOM 1306 O O A ILE A 1 74 ? 16.659 -3.872 27.600 0.59 17.08 74 ILE A O 1
ATOM 1307 O O B ILE A 1 74 ? 16.776 -3.692 27.438 0.41 14.00 74 ILE A O 1
ATOM 1338 N N . LEU A 1 75 ? 18.365 -5.169 26.893 1.00 15.91 75 LEU A N 1
ATOM 1339 C CA . LEU A 1 75 ? 17.557 -5.721 25.798 1.00 16.11 75 LEU A CA 1
ATOM 1340 C C . LEU A 1 75 ? 16.270 -6.289 26.360 1.00 16.80 75 LEU A C 1
ATOM 1341 O O . LEU A 1 75 ? 15.176 -6.035 25.812 1.00 17.27 75 LEU A O 1
ATOM 1357 N N . ALA A 1 76 ? 16.353 -7.091 27.397 1.00 17.16 76 ALA A N 1
ATOM 1358 C CA . ALA A 1 76 ? 15.171 -7.706 27.989 1.00 18.95 76 ALA A CA 1
ATOM 1359 C C . ALA A 1 76 ? 14.188 -6.682 28.455 1.00 17.06 76 ALA A C 1
ATOM 1360 O O . ALA A 1 76 ? 12.982 -6.846 28.315 1.00 16.96 76 ALA A O 1
ATOM 1367 N N A THR A 1 77 ? 14.716 -5.652 29.064 0.54 15.82 77 THR A N 1
ATOM 1368 N N B THR A 1 77 ? 14.683 -5.661 29.134 0.46 16.13 77 THR A N 1
ATOM 1369 C CA A THR A 1 77 ? 13.892 -4.647 29.663 0.54 16.54 77 THR A CA 1
ATOM 1370 C CA B THR A 1 77 ? 13.791 -4.668 29.701 0.46 16.39 77 THR A CA 1
ATOM 1371 C C A THR A 1 77 ? 13.160 -3.824 28.595 0.54 15.00 77 THR A C 1
ATOM 1372 C C B THR A 1 77 ? 13.182 -3.772 28.617 0.46 14.70 77 THR A C 1
ATOM 1373 O O A THR A 1 77 ? 11.948 -3.568 28.729 0.54 17.54 77 THR A O 1
ATOM 1374 O O B THR A 1 77 ? 12.035 -3.306 28.727 0.46 14.73 77 THR A O 1
ATOM 1395 N N . VAL A 1 78 ? 13.911 -3.474 27.551 1.00 14.53 78 VAL A N 1
ATOM 1396 C CA . VAL A 1 78 ? 13.342 -2.740 26.468 1.00 14.83 78 VAL A CA 1
ATOM 1397 C C . VAL A 1 78 ? 12.292 -3.572 25.734 1.00 14.97 78 VAL A C 1
ATOM 1398 O O . VAL A 1 78 ? 11.252 -3.069 25.357 1.00 15.05 78 VAL A O 1
ATOM 1411 N N . TYR A 1 79 ? 12.541 -4.870 25.543 1.00 15.17 79 TYR A N 1
ATOM 1412 C CA . TYR A 1 79 ? 11.557 -5.744 24.953 1.00 15.74 79 TYR A CA 1
ATOM 1413 C C . TYR A 1 79 ? 10.247 -5.675 25.733 1.00 16.03 79 TYR A C 1
ATOM 1414 O O . TYR A 1 79 ? 9.162 -5.515 25.175 1.00 15.67 79 TYR A O 1
ATOM 1432 N N A GLU A 1 80 ? 10.334 -5.826 27.050 0.51 15.11 80 GLU A N 1
ATOM 1433 N N B GLU A 1 80 ? 10.356 -5.794 27.048 0.49 16.03 80 GLU A N 1
ATOM 1434 C CA A GLU A 1 80 ? 9.141 -5.781 27.875 0.51 16.44 80 GLU A CA 1
ATOM 1435 C CA B GLU A 1 80 ? 9.189 -5.785 27.903 0.49 17.41 80 GLU A CA 1
ATOM 1436 C C A GLU A 1 80 ? 8.430 -4.453 27.778 0.51 16.55 80 GLU A C 1
ATOM 1437 C C B GLU A 1 80 ? 8.425 -4.454 27.882 0.49 17.30 80 GLU A C 1
ATOM 1438 O O A GLU A 1 80 ? 7.203 -4.401 27.622 0.51 15.77 80 GLU A O 1
ATOM 1439 O O B GLU A 1 80 ? 7.177 -4.427 27.930 0.49 18.72 80 GLU A O 1
ATOM 1462 N N . ALA A 1 81 ? 9.193 -3.371 27.827 1.00 15.82 81 ALA A N 1
ATOM 1463 C CA . ALA A 1 81 ? 8.593 -2.058 27.778 1.00 15.73 81 ALA A CA 1
ATOM 1464 C C . ALA A 1 81 ? 7.897 -1.830 26.433 1.00 15.28 81 ALA A C 1
ATOM 1465 O O . ALA A 1 81 ? 6.841 -1.229 26.363 1.00 15.24 81 ALA A O 1
ATOM 1472 N N . LEU A 1 82 ? 8.491 -2.303 25.337 1.00 14.51 82 LEU A N 1
ATOM 1473 C CA . LEU A 1 82 ? 7.905 -2.238 24.018 1.00 14.40 82 LEU A CA 1
ATOM 1474 C C . LEU A 1 82 ? 6.612 -3.027 24.018 1.00 14.16 82 LEU A C 1
ATOM 1475 O O . LEU A 1 82 ? 5.599 -2.544 23.536 1.00 14.53 82 LEU A O 1
ATOM 1491 N N A LYS A 1 83 ? 6.686 -4.270 24.387 0.49 14.02 83 LYS A N 1
ATOM 1492 N N B LYS A 1 83 ? 6.660 -4.269 24.534 0.51 14.60 83 LYS A N 1
ATOM 1493 C CA A LYS A 1 83 ? 5.490 -5.082 24.383 0.49 14.14 83 LYS A CA 1
ATOM 1494 C CA B LYS A 1 83 ? 5.496 -5.194 24.615 0.51 15.83 83 LYS A CA 1
ATOM 1495 C C A LYS A 1 83 ? 4.363 -4.475 25.252 0.49 15.26 83 LYS A C 1
ATOM 1496 C C B LYS A 1 83 ? 4.366 -4.401 25.226 0.51 13.91 83 LYS A C 1
ATOM 1497 O O A LYS A 1 83 ? 3.177 -4.578 24.878 0.49 16.32 83 LYS A O 1
ATOM 1498 O O B LYS A 1 83 ? 3.229 -4.361 24.713 0.51 14.43 83 LYS A O 1
ATOM 1535 N N . GLU A 1 84 ? 4.674 -3.867 26.392 1.00 14.43 84 GLU A N 1
ATOM 1536 C CA . GLU A 1 84 ? 3.668 -3.160 27.177 1.00 15.87 84 GLU A CA 1
ATOM 1537 C C . GLU A 1 84 ? 3.167 -1.901 26.441 1.00 15.50 84 GLU A C 1
ATOM 1538 O O . GLU A 1 84 ? 1.937 -1.699 26.361 1.00 16.21 84 GLU A O 1
ATOM 1550 N N . ALA A 1 85 ? 4.027 -1.154 25.837 1.00 14.75 85 ALA A N 1
ATOM 1551 C CA . ALA A 1 85 ? 3.604 0.055 25.167 1.00 15.20 85 ALA A CA 1
ATOM 1552 C C . ALA A 1 85 ? 2.615 -0.316 24.057 1.00 14.12 85 ALA A C 1
ATOM 1553 O O . ALA A 1 85 ? 1.670 0.407 23.797 1.00 15.07 85 ALA A O 1
ATOM 1560 N N . LEU A 1 86 ? 2.883 -1.444 23.383 1.00 15.07 86 LEU A N 1
ATOM 1561 C CA . LEU A 1 86 ? 2.126 -1.895 22.264 1.00 15.38 86 LEU A CA 1
ATOM 1562 C C . LEU A 1 86 ? 0.815 -2.567 22.615 1.00 16.08 86 LEU A C 1
ATOM 1563 O O . LEU A 1 86 ? 0.010 -2.871 21.729 1.00 18.13 86 LEU A O 1
ATOM 1579 N N . GLY A 1 87 ? 0.571 -2.853 23.871 1.00 15.74 87 GLY A N 1
ATOM 1580 C CA . GLY A 1 87 ? -0.634 -3.428 24.335 1.00 17.54 87 GLY A CA 1
ATOM 1581 C C . GLY A 1 87 ? -0.542 -4.517 25.306 1.00 19.21 87 GLY A C 1
ATOM 1582 O O . GLY A 1 87 ? -1.559 -4.943 25.895 1.00 23.54 87 GLY A O 1
ATOM 1586 N N . GLY A 1 88 ? 0.641 -5.032 25.572 1.00 18.99 88 GLY A N 1
ATOM 1587 C CA . GLY A 1 88 ? 0.811 -5.988 26.584 1.00 21.83 88 GLY A CA 1
ATOM 1588 C C . GLY A 1 88 ? 0.643 -7.370 26.096 1.00 21.77 88 GLY A C 1
ATOM 1589 O O . GLY A 1 88 ? 1.596 -8.199 26.065 1.00 30.66 88 GLY A O 1
ATOM 1593 N N . GLU A 1 89 ? -0.539 -7.702 25.734 1.00 25.48 89 GLU A N 1
ATOM 1594 C CA . GLU A 1 89 ? -0.990 -9.058 25.362 1.00 26.72 89 GLU A CA 1
ATOM 1595 C C . GLU A 1 89 ? -1.988 -8.864 24.156 1.00 25.75 89 GLU A C 1
ATOM 1596 O O . GLU A 1 89 ? -2.662 -7.880 24.094 1.00 24.73 89 GLU A O 1
ATOM 1608 N N . ALA A 1 90 ? -1.972 -9.788 23.209 1.00 23.77 90 ALA A N 1
ATOM 1609 C CA . ALA A 1 90 ? -2.891 -9.813 22.087 1.00 23.36 90 ALA A CA 1
ATOM 1610 C C . ALA A 1 90 ? -4.328 -9.786 22.561 1.00 22.57 90 ALA A C 1
ATOM 1611 O O . ALA A 1 90 ? -4.714 -10.479 23.503 1.00 24.86 90 ALA A O 1
ATOM 1618 N N . ARG A 1 91 ? -5.154 -8.918 21.968 1.00 22.04 91 ARG A N 1
ATOM 1619 C CA . ARG A 1 91 ? -6.552 -8.728 22.298 1.00 23.99 91 ARG A CA 1
ATOM 1620 C C . ARG A 1 91 ? -7.421 -8.734 21.039 1.00 23.68 91 ARG A C 1
ATOM 1621 O O . ARG A 1 91 ? -6.958 -8.261 20.016 1.00 24.86 91 ARG A O 1
ATOM 1642 N N . LEU A 1 92 ? -8.607 -9.332 21.114 1.00 25.94 92 LEU A N 1
ATOM 1643 C CA . LEU A 1 92 ? -9.588 -9.274 19.991 1.00 24.89 92 LEU A CA 1
ATOM 1644 C C . LEU A 1 92 ? -10.926 -8.956 20.513 1.00 29.80 92 LEU A C 1
ATOM 1645 O O . LEU A 1 92 ? -11.221 -9.238 21.680 1.00 31.28 92 LEU A O 1
ATOM 1661 N N . PRO A 1 93 ? -11.785 -8.401 19.627 1.00 28.73 93 PRO A N 1
ATOM 1662 C CA . PRO A 1 93 ? -13.151 -8.140 20.074 1.00 30.87 93 PRO A CA 1
ATOM 1663 C C . PRO A 1 93 ? -13.922 -9.442 20.431 1.00 32.38 93 PRO A C 1
ATOM 1664 O O . PRO A 1 93 ? -13.574 -10.506 19.923 1.00 33.93 93 PRO A O 1
ATOM 1675 N N . VAL A 1 94 ? -14.922 -9.308 21.316 1.00 34.45 94 VAL A N 1
ATOM 1676 C CA . VAL A 1 94 ? -15.711 -10.401 21.795 1.00 34.12 94 VAL A CA 1
ATOM 1677 C C . VAL A 1 94 ? -16.855 -10.605 20.809 1.00 28.18 94 VAL A C 1
ATOM 1678 O O . VAL A 1 94 ? -17.567 -9.611 20.330 1.00 26.72 94 VAL A O 1
ATOM 1684 N N A LEU A 1 95 ? -17.028 -11.863 20.475 0.48 26.28 95 LEU A N 1
ATOM 1685 N N B LEU A 1 95 ? -16.936 -11.819 20.269 0.52 24.29 95 LEU A N 1
ATOM 1686 C CA A LEU A 1 95 ? -18.030 -12.260 19.538 0.48 22.84 95 LEU A CA 1
ATOM 1687 C CA B LEU A 1 95 ? -18.103 -12.092 19.471 0.52 20.03 95 LEU A CA 1
ATOM 1688 C C A LEU A 1 95 ? -19.215 -12.894 20.255 0.48 22.73 95 LEU A C 1
ATOM 1689 C C B LEU A 1 95 ? -19.194 -12.703 20.377 0.52 21.67 95 LEU A C 1
ATOM 1690 O O A LEU A 1 95 ? -19.039 -13.960 20.938 0.48 22.45 95 LEU A O 1
ATOM 1691 O O B LEU A 1 95 ? -18.897 -13.191 21.458 0.52 23.63 95 LEU A O 1
ATOM 1722 N N . LYS A 1 96 ? -20.398 -12.387 20.017 1.00 20.52 96 LYS A N 1
ATOM 1723 C CA . LYS A 1 96 ? -21.562 -12.895 20.659 1.00 23.45 96 LYS A CA 1
ATOM 1724 C C . LYS A 1 96 ? -22.371 -13.510 19.515 1.00 24.47 96 LYS A C 1
ATOM 1725 O O . LYS A 1 96 ? -21.886 -13.728 18.393 1.00 24.27 96 LYS A O 1
ATOM 1744 N N . ASP A 1 97 ? -23.601 -13.845 19.776 1.00 28.95 97 ASP A N 1
ATOM 1745 C CA . ASP A 1 97 ? -24.278 -14.611 18.730 1.00 28.02 97 ASP A CA 1
ATOM 1746 C C . ASP A 1 97 ? -24.537 -13.813 17.477 1.00 25.63 97 ASP A C 1
ATOM 1747 O O . ASP A 1 97 ? -24.494 -14.287 16.365 1.00 26.55 97 ASP A O 1
ATOM 1756 N N . ARG A 1 98 ? -24.899 -12.600 17.743 1.00 23.36 98 ARG A N 1
ATOM 1757 C CA . ARG A 1 98 ? -24.980 -11.527 16.728 1.00 21.70 98 ARG A CA 1
ATOM 1758 C C . ARG A 1 98 ? -24.138 -10.292 17.120 1.00 22.01 98 ARG A C 1
ATOM 1759 O O . ARG A 1 98 ? -24.070 -9.841 18.284 1.00 24.32 98 ARG A O 1
ATOM 1795 N N . ASN A 1 99 ? -23.561 -9.667 16.145 1.00 19.26 99 ASN A N 1
ATOM 1796 C CA . ASN A 1 99 ? -22.606 -8.606 16.332 1.00 14.38 99 ASN A CA 1
ATOM 1797 C C . ASN A 1 99 ? -22.795 -7.590 15.228 1.00 13.29 99 ASN A C 1
ATOM 1798 O O . ASN A 1 99 ? -22.987 -7.996 14.055 1.00 14.49 99 ASN A O 1
ATOM 1809 N N . LEU A 1 100 ? -22.761 -6.326 15.559 1.00 12.56 100 LEU A N 1
ATOM 1810 C CA . LEU A 1 100 ? -22.799 -5.258 14.587 1.00 11.81 100 LEU A CA 1
ATOM 1811 C C . LEU A 1 100 ? -21.739 -4.303 14.983 1.00 11.24 100 LEU A C 1
ATOM 1812 O O . LEU A 1 100 ? -21.724 -3.777 16.082 1.00 12.39 100 LEU A O 1
ATOM 1828 N N . TRP A 1 101 ? -20.770 -4.131 14.100 1.00 11.51 101 TRP A N 1
ATOM 1829 C CA . TRP A 1 101 ? -19.609 -3.290 14.339 1.00 11.50 101 TRP A CA 1
ATOM 1830 C C . TRP A 1 101 ? -19.552 -2.180 13.338 1.00 11.27 101 TRP A C 1
ATOM 1831 O O . TRP A 1 101 ? -19.872 -2.380 12.178 1.00 13.85 101 TRP A O 1
ATOM 1852 N N . PHE A 1 102 ? -19.090 -1.018 13.755 1.00 10.78 102 PHE A N 1
ATOM 1853 C CA . PHE A 1 102 ? -18.706 0.012 12.833 1.00 10.63 102 PHE A CA 1
ATOM 1854 C C . PHE A 1 102 ? -17.224 -0.028 12.563 1.00 10.94 102 PHE A C 1
ATOM 1855 O O . PHE A 1 102 ? -16.427 -0.299 13.450 1.00 11.55 102 PHE A O 1
ATOM 1872 N N A LEU A 1 103 ? -16.871 0.293 11.330 0.56 11.33 103 LEU A N 1
ATOM 1873 N N B LEU A 1 103 ? -16.847 0.327 11.337 0.44 10.65 103 LEU A N 1
ATOM 1874 C CA A LEU A 1 103 ? -15.531 0.751 11.036 0.56 11.06 103 LEU A CA 1
ATOM 1875 C CA B LEU A 1 103 ? -15.519 0.743 10.940 0.44 10.89 103 LEU A CA 1
ATOM 1876 C C A LEU A 1 103 ? -15.638 2.229 10.736 0.56 11.55 103 LEU A C 1
ATOM 1877 C C B LEU A 1 103 ? -15.598 2.232 10.666 0.44 11.19 103 LEU A C 1
ATOM 1878 O O A LEU A 1 103 ? -16.477 2.648 9.954 0.56 10.82 103 LEU A O 1
ATOM 1879 O O B LEU A 1 103 ? -16.387 2.663 9.812 0.44 12.61 103 LEU A O 1
ATOM 1910 N N . VAL A 1 104 ? -14.791 2.999 11.403 1.00 11.27 104 VAL A N 1
ATOM 1911 C CA . VAL A 1 104 ? -14.720 4.448 11.247 1.00 11.66 104 VAL A CA 1
ATOM 1912 C C . VAL A 1 104 ? -13.300 4.830 10.941 1.00 11.61 104 VAL A C 1
ATOM 1913 O O . VAL A 1 104 ? -12.362 4.081 11.244 1.00 12.51 104 VAL A O 1
ATOM 1926 N N . GLY A 1 105 ? -13.140 6.006 10.381 1.00 12.00 105 GLY A N 1
ATOM 1927 C CA . GLY A 1 105 ? -11.802 6.478 10.060 1.00 13.18 105 GLY A CA 1
ATOM 1928 C C . GLY A 1 105 ? -11.863 7.431 8.894 1.00 12.89 105 GLY A C 1
ATOM 1929 O O . GLY A 1 105 ? -12.872 7.583 8.230 1.00 14.03 105 GLY A O 1
ATOM 1933 N N . LEU A 1 106 ? -10.710 8.032 8.668 1.00 14.02 106 LEU A N 1
ATOM 1934 C CA . LEU A 1 106 ? -10.541 8.961 7.534 1.00 14.93 106 LEU A CA 1
ATOM 1935 C C . LEU A 1 106 ? -10.402 8.226 6.223 1.00 15.84 106 LEU A C 1
ATOM 1936 O O . LEU A 1 106 ? -9.981 7.078 6.162 1.00 19.29 106 LEU A O 1
ATOM 1952 N N . GLN A 1 107 ? -10.782 8.919 5.181 1.00 19.23 107 GLN A N 1
ATOM 1953 C CA . GLN A 1 107 ? -10.536 8.462 3.859 1.00 23.97 107 GLN A CA 1
ATOM 1954 C C . GLN A 1 107 ? -8.948 8.538 3.800 1.00 24.85 107 GLN A C 1
ATOM 1955 O O . GLN A 1 107 ? -8.296 9.443 4.232 1.00 32.10 107 GLN A O 1
ATOM 1969 N N . GLY A 1 108 ? -8.351 7.474 3.395 1.00 28.70 108 GLY A N 1
ATOM 1970 C CA . GLY A 1 108 ? -6.928 7.344 3.474 1.00 25.24 108 GLY A CA 1
ATOM 1971 C C . GLY A 1 108 ? -6.391 6.367 4.524 1.00 22.29 108 GLY A C 1
ATOM 1972 O O . GLY A 1 108 ? -5.244 5.888 4.451 1.00 23.88 108 GLY A O 1
ATOM 1976 N N . SER A 1 109 ? -7.242 6.025 5.428 1.00 19.89 109 SER A N 1
ATOM 1977 C CA . SER A 1 109 ? -6.887 5.106 6.490 1.00 17.66 109 SER A CA 1
ATOM 1978 C C . SER A 1 109 ? -6.846 3.664 5.972 1.00 17.35 109 SER A C 1
ATOM 1979 O O . SER A 1 109 ? -6.362 2.785 6.682 1.00 20.15 109 SER A O 1
ATOM 1987 N N . GLY A 1 110 ? -7.474 3.376 4.835 1.00 17.11 110 GLY A N 1
ATOM 1988 C CA . GLY A 1 110 ? -7.670 2.022 4.450 1.00 18.69 110 GLY A CA 1
ATOM 1989 C C . GLY A 1 110 ? -8.879 1.380 5.048 1.00 16.21 110 GLY A C 1
ATOM 1990 O O . GLY A 1 110 ? -9.012 0.157 5.051 1.00 18.71 110 GLY A O 1
ATOM 1994 N N . LYS A 1 111 ? -9.778 2.163 5.633 1.00 14.68 111 LYS A N 1
ATOM 1995 C CA . LYS A 1 111 ? -10.970 1.661 6.255 1.00 14.43 111 LYS A CA 1
ATOM 1996 C C . LYS A 1 111 ? -11.780 0.675 5.418 1.00 13.49 111 LYS A C 1
ATOM 1997 O O . LYS A 1 111 ? -12.211 -0.349 5.896 1.00 13.72 111 LYS A O 1
ATOM 2016 N N . THR A 1 112 ? -12.060 1.057 4.175 1.00 13.44 112 THR A N 1
ATOM 2017 C CA . THR A 1 112 ? -12.958 0.257 3.374 1.00 13.58 112 THR A CA 1
ATOM 2018 C C . THR A 1 112 ? -12.328 -1.100 3.059 1.00 13.80 112 THR A C 1
ATOM 2019 O O . THR A 1 112 ? -12.959 -2.135 3.159 1.00 14.23 112 THR A O 1
ATOM 2030 N N A THR A 1 113 ? -11.060 -1.085 2.627 0.49 13.82 113 THR A N 1
ATOM 2031 N N B THR A 1 113 ? -11.080 -1.086 2.623 0.51 15.50 113 THR A N 1
ATOM 2032 C CA A THR A 1 113 ? -10.366 -2.367 2.427 0.49 16.16 113 THR A CA 1
ATOM 2033 C CA B THR A 1 113 ? -10.342 -2.341 2.416 0.51 16.42 113 THR A CA 1
ATOM 2034 C C A THR A 1 113 ? -10.293 -3.172 3.694 0.49 15.36 113 THR A C 1
ATOM 2035 C C B THR A 1 113 ? -10.275 -3.160 3.691 0.51 14.73 113 THR A C 1
ATOM 2036 O O A THR A 1 113 ? -10.487 -4.396 3.657 0.49 16.58 113 THR A O 1
ATOM 2037 O O B THR A 1 113 ? -10.438 -4.363 3.663 0.51 15.74 113 THR A O 1
ATOM 2058 N N . THR A 1 114 ? -10.045 -2.499 4.814 1.00 14.84 114 THR A N 1
ATOM 2059 C CA . THR A 1 114 ? -9.994 -3.203 6.093 1.00 14.48 114 THR A CA 1
ATOM 2060 C C . THR A 1 114 ? -11.316 -3.879 6.388 1.00 13.64 114 THR A C 1
ATOM 2061 O O . THR A 1 114 ? -11.335 -4.977 6.911 1.00 14.37 114 THR A O 1
ATOM 2072 N N . ALA A 1 115 ? -12.419 -3.200 6.100 1.00 13.44 115 ALA A N 1
ATOM 2073 C CA . ALA A 1 115 ? -13.717 -3.805 6.370 1.00 12.88 115 ALA A CA 1
ATOM 2074 C C . ALA A 1 115 ? -13.832 -5.139 5.650 1.00 13.19 115 ALA A C 1
ATOM 2075 O O . ALA A 1 115 ? -14.276 -6.133 6.229 1.00 13.26 115 ALA A O 1
ATOM 2082 N N . ALA A 1 116 ? -13.462 -5.168 4.413 1.00 13.12 116 ALA A N 1
ATOM 2083 C CA . ALA A 1 116 ? -13.539 -6.404 3.616 1.00 14.47 116 ALA A CA 1
ATOM 2084 C C . ALA A 1 116 ? -12.567 -7.464 4.111 1.00 14.33 116 ALA A C 1
ATOM 2085 O O . ALA A 1 116 ? -12.927 -8.642 4.186 1.00 14.89 116 ALA A O 1
ATOM 2092 N N . LYS A 1 117 ? -11.356 -7.082 4.484 1.00 14.26 117 LYS A N 1
ATOM 2093 C CA . LYS A 1 117 ? -10.385 -8.023 5.050 1.00 15.25 117 LYS A CA 1
ATOM 2094 C C . LYS A 1 117 ? -10.890 -8.590 6.354 1.00 14.25 117 LYS A C 1
ATOM 2095 O O . LYS A 1 117 ? -10.681 -9.783 6.621 1.00 15.40 117 LYS A O 1
ATOM 2114 N N A LEU A 1 118 ? -11.486 -7.742 7.181 0.44 14.49 118 LEU A N 1
ATOM 2115 N N B LEU A 1 118 ? -11.509 -7.768 7.230 0.56 13.64 118 LEU A N 1
ATOM 2116 C CA A LEU A 1 118 ? -12.023 -8.179 8.419 0.44 13.79 118 LEU A CA 1
ATOM 2117 C CA B LEU A 1 118 ? -12.056 -8.280 8.446 0.56 13.65 118 LEU A CA 1
ATOM 2118 C C A LEU A 1 118 ? -13.139 -9.210 8.162 0.44 13.95 118 LEU A C 1
ATOM 2119 C C B LEU A 1 118 ? -13.152 -9.233 8.181 0.56 13.21 118 LEU A C 1
ATOM 2120 O O A LEU A 1 118 ? -13.190 -10.240 8.798 0.44 14.55 118 LEU A O 1
ATOM 2121 O O B LEU A 1 118 ? -13.338 -10.195 8.934 0.56 15.34 118 LEU A O 1
ATOM 2152 N N . ALA A 1 119 ? -14.006 -8.919 7.192 1.00 13.49 119 ALA A N 1
ATOM 2153 C CA . ALA A 1 119 ? -15.088 -9.855 6.882 1.00 14.52 119 ALA A CA 1
ATOM 2154 C C . ALA A 1 119 ? -14.475 -11.189 6.451 1.00 14.74 119 ALA A C 1
ATOM 2155 O O . ALA A 1 119 ? -14.991 -12.240 6.895 1.00 15.56 119 ALA A O 1
ATOM 2162 N N . LEU A 1 120 ? -13.450 -11.167 5.634 1.00 14.90 120 LEU A N 1
ATOM 2163 C CA . LEU A 1 120 ? -12.829 -12.424 5.229 1.00 16.58 120 LEU A CA 1
ATOM 2164 C C . LEU A 1 120 ? -12.205 -13.150 6.373 1.00 16.13 120 LEU A C 1
ATOM 2165 O O . LEU A 1 120 ? -12.332 -14.375 6.471 1.00 17.41 120 LEU A O 1
ATOM 2181 N N . TYR A 1 121 ? -11.532 -12.436 7.242 1.00 15.94 121 TYR A N 1
ATOM 2182 C CA . TYR A 1 121 ? -10.963 -13.062 8.443 1.00 16.63 121 TYR A CA 1
ATOM 2183 C C . TYR A 1 121 ? -11.996 -13.795 9.261 1.00 16.23 121 TYR A C 1
ATOM 2184 O O . TYR A 1 121 ? -11.835 -14.946 9.616 1.00 17.84 121 TYR A O 1
ATOM 2202 N N . TYR A 1 122 ? -13.124 -13.134 9.541 1.00 15.66 122 TYR A N 1
ATOM 2203 C CA . TYR A 1 122 ? -14.128 -13.739 10.367 1.00 15.12 122 TYR A CA 1
ATOM 2204 C C . TYR A 1 122 ? -14.893 -14.838 9.609 1.00 16.29 122 TYR A C 1
ATOM 2205 O O . TYR A 1 122 ? -15.303 -15.802 10.237 1.00 17.80 122 TYR A O 1
ATOM 2223 N N . LYS A 1 123 ? -15.033 -14.697 8.303 1.00 15.94 123 LYS A N 1
ATOM 2224 C CA . LYS A 1 123 ? -15.666 -15.793 7.513 1.00 17.06 123 LYS A CA 1
ATOM 2225 C C . LYS A 1 123 ? -14.795 -17.036 7.683 1.00 18.61 123 LYS A C 1
ATOM 2226 O O . LYS A 1 123 ? -15.305 -18.136 7.840 1.00 19.41 123 LYS A O 1
ATOM 2245 N N . GLY A 1 124 ? -13.480 -16.860 7.663 1.00 18.82 124 GLY A N 1
ATOM 2246 C CA . GLY A 1 124 ? -12.557 -17.997 7.833 1.00 21.60 124 GLY A CA 1
ATOM 2247 C C . GLY A 1 124 ? -12.688 -18.636 9.168 1.00 22.12 124 GLY A C 1
ATOM 2248 O O . GLY A 1 124 ? -12.286 -19.845 9.323 1.00 26.74 124 GLY A O 1
ATOM 2252 N N . LYS A 1 125 ? -13.208 -17.960 10.165 1.00 21.81 125 LYS A N 1
ATOM 2253 C CA . LYS A 1 125 ? -13.461 -18.451 11.511 1.00 23.49 125 LYS A CA 1
ATOM 2254 C C . LYS A 1 125 ? -14.833 -18.924 11.727 1.00 24.68 125 LYS A C 1
ATOM 2255 O O . LYS A 1 125 ? -15.152 -19.320 12.817 1.00 30.94 125 LYS A O 1
ATOM 2274 N N . GLY A 1 126 ? -15.627 -19.007 10.675 1.00 21.63 126 GLY A N 1
ATOM 2275 C CA . GLY A 1 126 ? -16.951 -19.539 10.830 1.00 22.45 126 GLY A CA 1
ATOM 2276 C C . GLY A 1 126 ? -18.073 -18.573 11.033 1.00 21.50 126 GLY A C 1
ATOM 2277 O O . GLY A 1 126 ? -19.205 -18.991 11.193 1.00 24.32 126 GLY A O 1
ATOM 2281 N N . ARG A 1 127 ? -17.791 -17.254 10.969 1.00 18.93 127 ARG A N 1
ATOM 2282 C CA . ARG A 1 127 ? -18.873 -16.301 10.998 1.00 17.55 127 ARG A CA 1
ATOM 2283 C C . ARG A 1 127 ? -19.489 -16.155 9.641 1.00 16.78 127 ARG A C 1
ATOM 2284 O O . ARG A 1 127 ? -18.928 -16.548 8.632 1.00 17.49 127 ARG A O 1
ATOM 2305 N N . ARG A 1 128 ? -20.628 -15.501 9.597 1.00 15.38 128 ARG A N 1
ATOM 2306 C CA . ARG A 1 128 ? -21.358 -15.214 8.392 1.00 13.92 128 ARG A CA 1
ATOM 2307 C C . ARG A 1 128 ? -21.487 -13.693 8.302 1.00 13.79 128 ARG A C 1
ATOM 2308 O O . ARG A 1 128 ? -22.448 -13.115 8.774 1.00 14.51 128 ARG A O 1
ATOM 2329 N N A PRO A 1 129 ? -20.484 -13.027 7.781 0.57 12.82 129 PRO A N 1
ATOM 2330 N N B PRO A 1 129 ? -20.526 -13.071 7.671 0.43 12.78 129 PRO A N 1
ATOM 2331 C CA A PRO A 1 129 ? -20.479 -11.578 7.802 0.57 13.22 129 PRO A CA 1
ATOM 2332 C CA B PRO A 1 129 ? -20.488 -11.622 7.735 0.43 13.25 129 PRO A CA 1
ATOM 2333 C C A PRO A 1 129 ? -21.321 -10.947 6.701 0.57 12.80 129 PRO A C 1
ATOM 2334 C C B PRO A 1 129 ? -21.398 -10.982 6.724 0.43 12.24 129 PRO A C 1
ATOM 2335 O O A PRO A 1 129 ? -21.527 -11.503 5.628 0.57 12.98 129 PRO A O 1
ATOM 2336 O O B PRO A 1 129 ? -21.777 -11.576 5.721 0.43 12.28 129 PRO A O 1
ATOM 2357 N N . LEU A 1 130 ? -21.710 -9.712 6.998 1.00 11.99 130 LEU A N 1
ATOM 2358 C CA . LEU A 1 130 ? -22.375 -8.809 6.069 1.00 11.98 130 LEU A CA 1
ATOM 2359 C C . LEU A 1 130 ? -21.616 -7.522 6.082 1.00 12.07 130 LEU A C 1
ATOM 2360 O O . LEU A 1 130 ? -21.466 -6.928 7.158 1.00 13.61 130 LEU A O 1
ATOM 2376 N N . LEU A 1 131 ? -21.182 -7.067 4.939 1.00 11.46 131 LEU A N 1
ATOM 2377 C CA . LEU A 1 131 ? -20.617 -5.717 4.793 1.00 11.10 131 LEU A CA 1
ATOM 2378 C C . LEU A 1 131 ? -21.728 -4.739 4.477 1.00 11.44 131 LEU A C 1
ATOM 2379 O O . LEU A 1 131 ? -22.606 -5.040 3.698 1.00 12.80 131 LEU A O 1
ATOM 2395 N N . VAL A 1 132 ? -21.681 -3.558 5.120 1.00 10.79 132 VAL A N 1
ATOM 2396 C CA . VAL A 1 132 ? -22.640 -2.523 4.839 1.00 10.57 132 VAL A CA 1
ATOM 2397 C C . VAL A 1 132 ? -21.861 -1.299 4.404 1.00 11.25 132 VAL A C 1
ATOM 2398 O O . VAL A 1 132 ? -21.047 -0.778 5.138 1.00 11.59 132 VAL A O 1
ATOM 2411 N N . ALA A 1 133 ? -22.115 -0.863 3.183 1.00 11.23 133 ALA A N 1
ATOM 2412 C CA . ALA A 1 133 ? -21.479 0.335 2.638 1.00 11.94 133 ALA A CA 1
ATOM 2413 C C . ALA A 1 133 ? -22.368 1.527 2.976 1.00 12.06 133 ALA A C 1
ATOM 2414 O O . ALA A 1 133 ? -23.386 1.718 2.339 1.00 12.75 133 ALA A O 1
ATOM 2421 N N . ALA A 1 134 ? -22.005 2.211 4.063 1.00 12.02 134 ALA A N 1
ATOM 2422 C CA . ALA A 1 134 ? -22.879 3.171 4.701 1.00 12.01 134 ALA A CA 1
ATOM 2423 C C . ALA A 1 134 ? -22.685 4.603 4.350 1.00 12.77 134 ALA A C 1
ATOM 2424 O O . ALA A 1 134 ? -23.300 5.467 4.941 1.00 15.48 134 ALA A O 1
ATOM 2431 N N . ASP A 1 135 ? -21.930 4.909 3.322 1.00 12.73 135 ASP A N 1
ATOM 2432 C CA . ASP A 1 135 ? -21.734 6.314 2.856 1.00 12.89 135 ASP A CA 1
ATOM 2433 C C . ASP A 1 135 ? -22.988 6.710 2.106 1.00 13.18 135 ASP A C 1
ATOM 2434 O O . ASP A 1 135 ? -23.216 6.253 0.995 1.00 14.11 135 ASP A O 1
ATOM 2443 N N . THR A 1 136 ? -23.806 7.589 2.676 1.00 13.14 136 THR A N 1
ATOM 2444 C CA . THR A 1 136 ? -25.033 8.023 2.065 1.00 13.84 136 THR A CA 1
ATOM 2445 C C . THR A 1 136 ? -24.836 9.168 1.086 1.00 13.68 136 THR A C 1
ATOM 2446 O O . THR A 1 136 ? -25.828 9.636 0.525 1.00 15.27 136 THR A O 1
ATOM 2457 N N A GLN A 1 137 ? -23.607 9.572 0.835 0.63 13.63 137 GLN A N 1
ATOM 2458 N N B GLN A 1 137 ? -23.600 9.592 0.874 0.37 13.77 137 GLN A N 1
ATOM 2459 C CA A GLN A 1 137 ? -23.344 10.684 -0.090 0.63 13.59 137 GLN A CA 1
ATOM 2460 C CA B GLN A 1 137 ? -23.346 10.666 -0.080 0.37 13.53 137 GLN A CA 1
ATOM 2461 C C A GLN A 1 137 ? -22.567 10.218 -1.305 0.63 13.02 137 GLN A C 1
ATOM 2462 C C B GLN A 1 137 ? -22.498 10.277 -1.279 0.37 14.20 137 GLN A C 1
ATOM 2463 O O A GLN A 1 137 ? -22.722 10.827 -2.365 0.63 13.15 137 GLN A O 1
ATOM 2464 O O B GLN A 1 137 ? -22.494 11.040 -2.250 0.37 15.62 137 GLN A O 1
ATOM 2491 N N . ARG A 1 138 ? -21.727 9.192 -1.192 1.00 13.74 138 ARG A N 1
ATOM 2492 C CA . ARG A 1 138 ? -20.782 8.883 -2.230 1.00 14.26 138 ARG A CA 1
ATOM 2493 C C . ARG A 1 138 ? -20.918 7.499 -2.813 1.00 14.04 138 ARG A C 1
ATOM 2494 O O . ARG A 1 138 ? -20.413 6.525 -2.261 1.00 13.69 138 ARG A O 1
ATOM 2515 N N . PRO A 1 139 ? -21.614 7.383 -3.944 1.00 14.23 139 PRO A N 1
ATOM 2516 C CA . PRO A 1 139 ? -21.776 6.100 -4.574 1.00 15.16 139 PRO A CA 1
ATOM 2517 C C . PRO A 1 139 ? -20.451 5.391 -4.829 1.00 14.53 139 PRO A C 1
ATOM 2518 O O . PRO A 1 139 ? -20.405 4.158 -4.766 1.00 14.78 139 PRO A O 1
ATOM 2529 N N . ALA A 1 140 ? -19.383 6.111 -5.147 1.00 14.77 140 ALA A N 1
ATOM 2530 C CA . ALA A 1 140 ? -18.155 5.414 -5.449 1.00 14.61 140 ALA A CA 1
ATOM 2531 C C . ALA A 1 140 ? -17.600 4.696 -4.242 1.00 13.83 140 ALA A C 1
ATOM 2532 O O . ALA A 1 140 ? -16.964 3.647 -4.401 1.00 14.87 140 ALA A O 1
ATOM 2539 N N . ALA A 1 141 ? -17.827 5.196 -3.075 1.00 14.10 141 ALA A N 1
ATOM 2540 C CA . ALA A 1 141 ? -17.362 4.518 -1.844 1.00 14.42 141 ALA A CA 1
ATOM 2541 C C . ALA A 1 141 ? -18.109 3.221 -1.630 1.00 14.16 141 ALA A C 1
ATOM 2542 O O . ALA A 1 141 ? -17.548 2.249 -1.162 1.00 16.12 141 ALA A O 1
ATOM 2549 N N . ARG A 1 142 ? -19.387 3.243 -1.996 1.00 14.04 142 ARG A N 1
ATOM 2550 C CA . ARG A 1 142 ? -20.221 2.069 -1.838 1.00 14.14 142 ARG A CA 1
ATOM 2551 C C . ARG A 1 142 ? -19.814 1.031 -2.878 1.00 14.30 142 ARG A C 1
ATOM 2552 O O . ARG A 1 142 ? -19.697 -0.140 -2.565 1.00 16.32 142 ARG A O 1
ATOM 2573 N N . GLU A 1 143 ? -19.562 1.464 -4.103 1.00 15.27 143 GLU A N 1
ATOM 2574 C CA . GLU A 1 143 ? -19.112 0.573 -5.176 1.00 15.97 143 GLU A CA 1
ATOM 2575 C C . GLU A 1 143 ? -17.796 -0.082 -4.827 1.00 15.24 143 GLU A C 1
ATOM 2576 O O . GLU A 1 143 ? -17.579 -1.275 -5.105 1.00 16.33 143 GLU A O 1
ATOM 2588 N N . GLN A 1 144 ? -16.888 0.675 -4.199 1.00 15.58 144 GLN A N 1
ATOM 2589 C CA . GLN A 1 144 ? -15.636 0.100 -3.793 1.00 15.53 144 GLN A CA 1
ATOM 2590 C C . GLN A 1 144 ? -15.831 -1.123 -2.906 1.00 14.47 144 GLN A C 1
ATOM 2591 O O . GLN A 1 144 ? -15.254 -2.189 -3.075 1.00 15.27 144 GLN A O 1
ATOM 2605 N N . LEU A 1 145 ? -16.706 -0.972 -1.909 1.00 13.69 145 LEU A N 1
ATOM 2606 C CA . LEU A 1 145 ? -16.997 -2.084 -1.009 1.00 13.35 145 LEU A CA 1
ATOM 2607 C C . LEU A 1 145 ? -17.736 -3.186 -1.697 1.00 13.54 145 LEU A C 1
ATOM 2608 O O . LEU A 1 145 ? -17.463 -4.334 -1.428 1.00 13.96 145 LEU A O 1
ATOM 2624 N N . ARG A 1 146 ? -18.666 -2.865 -2.586 1.00 14.17 146 ARG A N 1
ATOM 2625 C CA . ARG A 1 146 ? -19.322 -3.914 -3.358 1.00 15.14 146 ARG A CA 1
ATOM 2626 C C . ARG A 1 146 ? -18.335 -4.801 -4.067 1.00 15.67 146 ARG A C 1
ATOM 2627 O O . ARG A 1 146 ? -18.441 -6.034 -4.003 1.00 16.58 146 ARG A O 1
ATOM 2648 N N . LEU A 1 147 ? -17.360 -4.194 -4.712 1.00 16.31 147 LEU A N 1
ATOM 2649 C CA . LEU A 1 147 ? -16.339 -4.938 -5.461 1.00 17.95 147 LEU A CA 1
ATOM 2650 C C . LEU A 1 147 ? -15.491 -5.769 -4.511 1.00 17.40 147 LEU A C 1
ATOM 2651 O O . LEU A 1 147 ? -15.192 -6.919 -4.821 1.00 19.26 147 LEU A O 1
ATOM 2667 N N . LEU A 1 148 ? -15.123 -5.210 -3.354 1.00 16.15 148 LEU A N 1
ATOM 2668 C CA . LEU A 1 148 ? -14.361 -5.992 -2.432 1.00 17.06 148 LEU A CA 1
ATOM 2669 C C . LEU A 1 148 ? -15.122 -7.161 -1.876 1.00 16.63 148 LEU A C 1
ATOM 2670 O O . LEU A 1 148 ? -14.568 -8.231 -1.648 1.00 18.16 148 LEU A O 1
ATOM 2686 N N . GLY A 1 149 ? -16.402 -6.958 -1.613 1.00 16.32 149 GLY A N 1
ATOM 2687 C CA . GLY A 1 149 ? -17.233 -8.073 -1.152 1.00 16.66 149 GLY A CA 1
ATOM 2688 C C . GLY A 1 149 ? -17.284 -9.195 -2.132 1.00 17.25 149 GLY A C 1
ATOM 2689 O O . GLY A 1 149 ? -17.201 -10.338 -1.791 1.00 18.73 149 GLY A O 1
ATOM 2693 N N . GLU A 1 150 ? -17.371 -8.832 -3.399 1.00 19.49 150 GLU A N 1
ATOM 2694 C CA . GLU A 1 150 ? -17.369 -9.841 -4.452 1.00 21.96 150 GLU A CA 1
ATOM 2695 C C . GLU A 1 150 ? -16.059 -10.550 -4.441 1.00 23.03 150 GLU A C 1
ATOM 2696 O O . GLU A 1 150 ? -16.004 -11.786 -4.617 1.00 25.89 150 GLU A O 1
ATOM 2708 N N . LYS A 1 151 ? -14.978 -9.856 -4.190 1.00 23.35 151 LYS A N 1
ATOM 2709 C CA . LYS A 1 151 ? -13.650 -10.483 -4.202 1.00 25.02 151 LYS A CA 1
ATOM 2710 C C . LYS A 1 151 ? -13.545 -11.429 -3.047 1.00 24.54 151 LYS A C 1
ATOM 2711 O O . LYS A 1 151 ? -13.005 -12.571 -3.270 1.00 29.77 151 LYS A O 1
ATOM 2730 N N . VAL A 1 152 ? -13.973 -11.119 -1.865 1.00 21.94 152 VAL A N 1
ATOM 2731 C CA . VAL A 1 152 ? -13.838 -11.963 -0.676 1.00 21.27 152 VAL A CA 1
ATOM 2732 C C . VAL A 1 152 ? -14.990 -12.907 -0.457 1.00 21.32 152 VAL A C 1
ATOM 2733 O O . VAL A 1 152 ? -14.949 -13.688 0.500 1.00 23.83 152 VAL A O 1
ATOM 2746 N N . GLY A 1 153 ? -16.020 -12.833 -1.312 1.00 20.73 153 GLY A N 1
ATOM 2747 C CA . GLY A 1 153 ? -17.158 -13.716 -1.169 1.00 21.20 153 GLY A CA 1
ATOM 2748 C C . GLY A 1 153 ? -18.047 -13.398 0.022 1.00 18.60 153 GLY A C 1
ATOM 2749 O O . GLY A 1 153 ? -18.517 -14.327 0.705 1.00 20.34 153 GLY A O 1
ATOM 2753 N N . VAL A 1 154 ? -18.219 -12.104 0.306 1.00 16.95 154 VAL A N 1
ATOM 2754 C CA . VAL A 1 154 ? -19.052 -11.660 1.420 1.00 15.02 154 VAL A CA 1
ATOM 2755 C C . VAL A 1 154 ? -20.088 -10.721 0.889 1.00 14.04 154 VAL A C 1
ATOM 2756 O O . VAL A 1 154 ? -19.749 -9.836 0.081 1.00 14.92 154 VAL A O 1
ATOM 2769 N N . PRO A 1 155 ? -21.338 -10.857 1.273 1.00 13.59 155 PRO A N 1
ATOM 2770 C CA . PRO A 1 155 ? -22.376 -9.991 0.750 1.00 13.42 155 PRO A CA 1
ATOM 2771 C C . PRO A 1 155 ? -22.229 -8.575 1.236 1.00 13.03 155 PRO A C 1
ATOM 2772 O O . PRO A 1 155 ? -21.697 -8.300 2.325 1.00 13.02 155 PRO A O 1
ATOM 2783 N N . VAL A 1 156 ? -22.708 -7.641 0.423 1.00 13.31 156 VAL A N 1
ATOM 2784 C CA . VAL A 1 156 ? -22.639 -6.216 0.697 1.00 13.48 156 VAL A CA 1
ATOM 2785 C C . VAL A 1 156 ? -23.992 -5.586 0.498 1.00 13.14 156 VAL A C 1
ATOM 2786 O O . VAL A 1 156 ? -24.595 -5.708 -0.533 1.00 16.25 156 VAL A O 1
ATOM 2799 N N . LEU A 1 157 ? -24.475 -4.937 1.560 1.00 12.45 157 LEU A N 1
ATOM 2800 C CA . LEU A 1 157 ? -25.633 -4.069 1.464 1.00 12.81 157 LEU A CA 1
ATOM 2801 C C . LEU A 1 157 ? -25.132 -2.663 1.259 1.00 12.06 157 LEU A C 1
ATOM 2802 O O . LEU A 1 157 ? -24.342 -2.151 2.041 1.00 13.14 157 LEU A O 1
ATOM 2828 N N . GLU A 1 158 ? -25.584 -2.021 0.192 1.00 13.00 158 GLU A N 1
ATOM 2829 C CA . GLU A 1 158 ? -25.270 -0.639 -0.084 1.00 12.76 158 GLU A CA 1
ATOM 2830 C C . GLU A 1 158 ? -26.393 0.245 0.342 1.00 13.09 158 GLU A C 1
ATOM 2831 O O . GLU A 1 158 ? -27.524 0.022 -0.081 1.00 14.64 158 GLU A O 1
ATOM 2843 N N . VAL A 1 159 ? -26.129 1.249 1.167 1.00 12.86 159 VAL A N 1
ATOM 2844 C CA . VAL A 1 159 ? -27.138 2.211 1.497 1.00 12.81 159 VAL A CA 1
ATOM 2845 C C . VAL A 1 159 ? -27.460 3.043 0.226 1.00 13.34 159 VAL A C 1
ATOM 2846 O O . VAL A 1 159 ? -26.711 3.092 -0.724 1.00 14.41 159 VAL A O 1
ATOM 2859 N N . MET A 1 160 ? -28.644 3.652 0.285 1.00 13.65 160 MET A N 1
ATOM 2860 C CA . MET A 1 160 ? -29.055 4.556 -0.762 1.00 14.73 160 MET A CA 1
ATOM 2861 C C . MET A 1 160 ? -28.630 5.945 -0.432 1.00 14.19 160 MET A C 1
ATOM 2862 O O . MET A 1 160 ? -28.402 6.355 0.705 1.00 14.36 160 MET A O 1
ATOM 2876 N N . ASP A 1 161 ? -28.515 6.758 -1.485 1.00 15.19 161 ASP A N 1
ATOM 2877 C CA . ASP A 1 161 ? -28.234 8.144 -1.299 1.00 15.81 161 ASP A CA 1
ATOM 2878 C C . ASP A 1 161 ? -29.241 8.783 -0.346 1.00 15.18 161 ASP A C 1
ATOM 2879 O O . ASP A 1 161 ? -30.460 8.666 -0.513 1.00 16.19 161 ASP A O 1
ATOM 2888 N N . GLY A 1 162 ? -28.762 9.491 0.677 1.00 15.54 162 GLY A N 1
ATOM 2889 C CA . GLY A 1 162 ? -29.576 10.166 1.619 1.00 16.02 162 GLY A CA 1
ATOM 2890 C C . GLY A 1 162 ? -30.432 9.263 2.507 1.00 15.50 162 GLY A C 1
ATOM 2891 O O . GLY A 1 162 ? -31.310 9.768 3.170 1.00 18.64 162 GLY A O 1
ATOM 2895 N N . GLU A 1 163 ? -30.165 7.976 2.564 1.00 15.18 163 GLU A N 1
ATOM 2896 C CA . GLU A 1 163 ? -30.985 7.085 3.331 1.00 14.37 163 GLU A CA 1
ATOM 2897 C C . GLU A 1 163 ? -30.882 7.393 4.795 1.00 14.28 163 GLU A C 1
ATOM 2898 O O . GLU A 1 163 ? -29.805 7.609 5.324 1.00 15.37 163 GLU A O 1
ATOM 2910 N N . SER A 1 164 ? -32.025 7.366 5.490 1.00 14.95 164 SER A N 1
ATOM 2911 C CA . SER A 1 164 ? -32.037 7.648 6.903 1.00 14.66 164 SER A CA 1
ATOM 2912 C C . SER A 1 164 ? -31.392 6.500 7.673 1.00 13.80 164 SER A C 1
ATOM 2913 O O . SER A 1 164 ? -31.429 5.349 7.272 1.00 13.62 164 SER A O 1
ATOM 2921 N N . PRO A 1 165 ? -30.873 6.791 8.859 1.00 13.65 165 PRO A N 1
ATOM 2922 C CA . PRO A 1 165 ? -30.359 5.723 9.702 1.00 13.61 165 PRO A CA 1
ATOM 2923 C C . PRO A 1 165 ? -31.408 4.680 10.020 1.00 13.40 165 PRO A C 1
ATOM 2924 O O . PRO A 1 165 ? -31.087 3.497 10.060 1.00 13.41 165 PRO A O 1
ATOM 2935 N N . GLU A 1 166 ? -32.626 5.095 10.251 1.00 13.68 166 GLU A N 1
ATOM 2936 C CA . GLU A 1 166 ? -33.693 4.142 10.510 1.00 13.88 166 GLU A CA 1
ATOM 2937 C C . GLU A 1 166 ? -33.958 3.239 9.328 1.00 13.85 166 GLU A C 1
ATOM 2938 O O . GLU A 1 166 ? -34.214 2.040 9.536 1.00 14.61 166 GLU A O 1
ATOM 2950 N N . SER A 1 167 ? -33.939 3.749 8.115 1.00 14.09 167 SER A N 1
ATOM 2951 C CA . SER A 1 167 ? -34.124 2.909 6.974 1.00 14.17 167 SER A CA 1
ATOM 2952 C C . SER A 1 167 ? -32.936 1.960 6.790 1.00 13.77 167 SER A C 1
ATOM 2953 O O . SER A 1 167 ? -33.129 0.782 6.496 1.00 14.96 167 SER A O 1
ATOM 2961 N N . ILE A 1 168 ? -31.727 2.460 6.989 1.00 13.47 168 ILE A N 1
ATOM 2962 C CA . ILE A 1 168 ? -30.560 1.593 6.940 1.00 12.99 168 ILE A CA 1
ATOM 2963 C C . ILE A 1 168 ? -30.735 0.442 7.925 1.00 13.09 168 ILE A C 1
ATOM 2964 O O . ILE A 1 168 ? -30.517 -0.714 7.594 1.00 13.41 168 ILE A O 1
ATOM 2980 N N . ARG A 1 169 ? -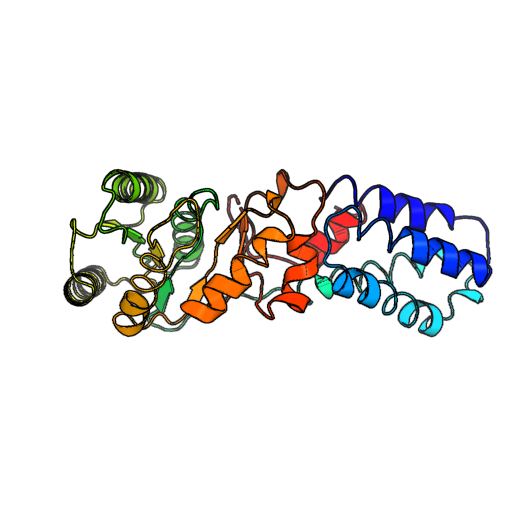31.126 0.771 9.163 1.00 12.85 169 ARG A N 1
ATOM 2981 C CA . ARG A 1 169 ? -31.320 -0.256 10.164 1.00 13.14 169 ARG A CA 1
ATOM 2982 C C . ARG A 1 169 ? -32.291 -1.331 9.699 1.00 13.77 169 ARG A C 1
ATOM 2983 O O . ARG A 1 169 ? -32.054 -2.521 9.852 1.00 14.49 169 ARG A O 1
ATOM 3004 N N A ARG A 1 170 ? -33.452 -0.906 9.267 0.56 15.34 170 ARG A N 1
ATOM 3005 N N B ARG A 1 170 ? -33.382 -0.881 9.113 0.44 13.75 170 ARG A N 1
ATOM 3006 C CA A ARG A 1 170 ? -34.445 -1.853 8.769 0.56 16.29 170 ARG A CA 1
ATOM 3007 C CA B ARG A 1 170 ? -34.415 -1.803 8.714 0.44 14.62 170 ARG A CA 1
ATOM 3008 C C A ARG A 1 170 ? -33.883 -2.738 7.658 0.56 14.50 170 ARG A C 1
ATOM 3009 C C B ARG A 1 170 ? -33.956 -2.725 7.594 0.44 13.50 170 ARG A C 1
ATOM 3010 O O A ARG A 1 170 ? -34.038 -3.981 7.737 0.56 15.57 170 ARG A O 1
ATOM 3011 O O B ARG A 1 170 ? -34.259 -3.942 7.586 0.44 15.18 170 ARG A O 1
ATOM 3052 N N . ARG A 1 171 ? -33.227 -2.170 6.662 1.00 13.81 171 ARG A N 1
ATOM 3053 C CA . ARG A 1 171 ? -32.748 -2.971 5.556 1.00 13.83 171 ARG A CA 1
ATOM 3054 C C . ARG A 1 171 ? -31.638 -3.895 5.959 1.00 13.77 171 ARG A C 1
ATOM 3055 O O . ARG A 1 171 ? -31.578 -5.052 5.479 1.00 14.33 171 ARG A O 1
ATOM 3076 N N . VAL A 1 172 ? -30.748 -3.440 6.837 1.00 13.19 172 VAL A N 1
ATOM 3077 C CA . VAL A 1 172 ? -29.751 -4.300 7.379 1.00 13.18 172 VAL A CA 1
ATOM 3078 C C . VAL A 1 172 ? -30.333 -5.450 8.154 1.00 13.73 172 VAL A C 1
ATOM 3079 O O . VAL A 1 172 ? -29.917 -6.603 7.983 1.00 14.22 172 VAL A O 1
ATOM 3092 N N A GLU A 1 173 ? -31.287 -5.146 9.019 0.58 14.32 173 GLU A N 1
ATOM 3093 N N B GLU A 1 173 ? -31.270 -5.208 9.054 0.42 13.40 173 GLU A N 1
ATOM 3094 C CA A GLU A 1 173 ? -31.940 -6.196 9.762 0.58 14.58 173 GLU A CA 1
ATOM 3095 C CA B GLU A 1 173 ? -31.845 -6.286 9.799 0.42 15.81 173 GLU A CA 1
ATOM 3096 C C A GLU A 1 173 ? -32.578 -7.287 8.896 0.58 14.35 173 GLU A C 1
ATOM 3097 C C B GLU A 1 173 ? -32.530 -7.291 8.868 0.42 15.43 173 GLU A C 1
ATOM 3098 O O A GLU A 1 173 ? -32.526 -8.483 9.206 0.58 16.15 173 GLU A O 1
ATOM 3099 O O B GLU A 1 173 ? -32.382 -8.494 9.062 0.42 14.38 173 GLU A O 1
ATOM 3122 N N . GLU A 1 174 ? -33.264 -6.822 7.868 1.00 15.04 174 GLU A N 1
ATOM 3123 C CA . GLU A 1 174 ? -33.925 -7.714 6.963 1.00 15.50 174 GLU A CA 1
ATOM 3124 C C . GLU A 1 174 ? -32.976 -8.644 6.265 1.00 14.80 174 GLU A C 1
ATOM 3125 O O . GLU A 1 174 ? -33.161 -9.840 6.146 1.00 16.03 174 GLU A O 1
ATOM 3137 N N . LYS A 1 175 ? -31.937 -8.032 5.715 1.00 14.47 175 LYS A N 1
ATOM 3138 C CA . LYS A 1 175 ? -30.936 -8.796 4.987 1.00 14.47 175 LYS A CA 1
ATOM 3139 C C . LYS A 1 175 ? -30.237 -9.796 5.906 1.00 13.65 175 LYS A C 1
ATOM 3140 O O . LYS A 1 175 ? -30.009 -10.936 5.559 1.00 14.42 175 LYS A O 1
ATOM 3159 N N . ALA A 1 176 ? -29.903 -9.340 7.100 1.00 13.73 176 ALA A N 1
ATOM 3160 C CA . ALA A 1 176 ? -29.238 -10.216 8.035 1.00 13.68 176 ALA A CA 1
ATOM 3161 C C . ALA A 1 176 ? -30.129 -11.403 8.393 1.00 14.34 176 ALA A C 1
ATOM 3162 O O . ALA A 1 176 ? -29.622 -12.511 8.549 1.00 14.80 176 ALA A O 1
ATOM 3169 N N . ARG A 1 177 ? -31.423 -11.167 8.559 1.00 14.97 177 ARG A N 1
ATOM 3170 C CA . ARG A 1 177 ? -32.330 -12.282 8.836 1.00 15.45 177 ARG A CA 1
ATOM 3171 C C . ARG A 1 177 ? -32.421 -13.232 7.663 1.00 15.35 177 ARG A C 1
ATOM 3172 O O . ARG A 1 177 ? -32.306 -14.435 7.827 1.00 17.31 177 ARG A O 1
ATOM 3193 N N . LEU A 1 178 ? -32.597 -12.708 6.473 1.00 15.21 178 LEU A N 1
ATOM 3194 C CA . LEU A 1 178 ? -32.763 -13.570 5.292 1.00 15.47 178 LEU A CA 1
ATOM 3195 C C . LEU A 1 178 ? -31.528 -14.366 5.006 1.00 14.80 178 LEU A C 1
ATOM 3196 O O . LEU A 1 178 ? -31.635 -15.505 4.491 1.00 16.23 178 LEU A O 1
ATOM 3212 N N . GLU A 1 179 ? -30.376 -13.843 5.329 1.00 14.66 179 GLU A N 1
ATOM 3213 C CA . GLU A 1 179 ? -29.105 -14.429 5.004 1.00 14.38 179 GLU A CA 1
ATOM 3214 C C . GLU A 1 179 ? -28.378 -15.018 6.174 1.00 13.72 179 GLU A C 1
ATOM 3215 O O . GLU A 1 179 ? -27.247 -15.440 6.050 1.00 15.00 179 GLU A O 1
ATOM 3227 N N . ALA A 1 180 ? -29.006 -15.051 7.329 1.00 15.03 180 ALA A N 1
ATOM 3228 C CA . ALA A 1 180 ? -28.382 -15.619 8.539 1.00 14.71 180 ALA A CA 1
ATOM 3229 C C . ALA A 1 180 ? -27.050 -14.976 8.813 1.00 15.72 180 ALA A C 1
ATOM 3230 O O . ALA A 1 180 ? -26.131 -15.638 9.259 1.00 16.63 180 ALA A O 1
ATOM 3237 N N . ARG A 1 181 ? -26.974 -13.658 8.651 1.00 14.36 181 ARG A N 1
ATOM 3238 C CA . ARG A 1 181 ? -25.720 -12.972 8.944 1.00 15.23 181 ARG A CA 1
ATOM 3239 C C . ARG A 1 181 ? -25.521 -12.803 10.419 1.00 16.23 181 ARG A C 1
ATOM 3240 O O . ARG A 1 181 ? -26.454 -12.413 11.107 1.00 21.72 181 ARG A O 1
ATOM 3261 N N . ASP A 1 182 ? -24.331 -13.045 10.943 1.00 14.63 182 ASP A N 1
ATOM 3262 C CA . ASP A 1 182 ? -24.081 -12.907 12.348 1.00 16.14 182 ASP A CA 1
ATOM 3263 C C . ASP A 1 182 ? -22.990 -11.954 12.708 1.00 15.58 182 ASP A C 1
ATOM 3264 O O . ASP A 1 182 ? -22.678 -11.807 13.866 1.00 17.86 182 ASP A O 1
ATOM 3273 N N . LEU A 1 183 ? -22.413 -11.290 11.735 1.00 13.94 183 LEU A N 1
ATOM 3274 C CA . LEU A 1 183 ? -21.378 -10.299 11.974 1.00 13.29 183 LEU A CA 1
ATOM 3275 C C . LEU A 1 183 ? -21.610 -9.225 10.949 1.00 12.95 183 LEU A C 1
ATOM 3276 O O . LEU A 1 183 ? -21.335 -9.429 9.789 1.00 16.19 183 LEU A O 1
ATOM 3292 N N A ILE A 1 184 ? -22.085 -8.069 11.345 0.77 12.53 184 ILE A N 1
ATOM 3293 N N B ILE A 1 184 ? -22.159 -8.100 11.370 0.23 11.23 184 ILE A N 1
ATOM 3294 C CA A ILE A 1 184 ? -22.421 -6.995 10.418 0.77 12.38 184 ILE A CA 1
ATOM 3295 C CA B ILE A 1 184 ? -22.414 -6.996 10.458 0.23 11.35 184 ILE A CA 1
ATOM 3296 C C A ILE A 1 184 ? -21.355 -5.938 10.583 0.77 11.79 184 ILE A C 1
ATOM 3297 C C B ILE A 1 184 ? -21.284 -6.007 10.601 0.23 10.88 184 ILE A C 1
ATOM 3298 O O A ILE A 1 184 ? -21.166 -5.421 11.672 0.77 13.38 184 ILE A O 1
ATOM 3299 O O B ILE A 1 184 ? -21.010 -5.559 11.723 0.23 10.83 184 ILE A O 1
ATOM 3330 N N . LEU A 1 185 ? -20.652 -5.643 9.483 1.00 11.18 185 LEU A N 1
ATOM 3331 C CA . LEU A 1 185 ? -19.532 -4.730 9.502 1.00 11.32 185 LEU A CA 1
ATOM 3332 C C . LEU A 1 185 ? -19.898 -3.505 8.659 1.00 11.40 185 LEU A C 1
ATOM 3333 O O . LEU A 1 185 ? -20.038 -3.588 7.445 1.00 11.67 185 LEU A O 1
ATOM 3349 N N . VAL A 1 186 ? -20.116 -2.398 9.371 1.00 11.17 186 VAL A N 1
ATOM 3350 C CA . VAL A 1 186 ? -20.616 -1.175 8.746 1.00 11.08 186 VAL A CA 1
ATOM 3351 C C . VAL A 1 186 ? -19.481 -0.250 8.429 1.00 10.98 186 VAL A C 1
ATOM 3352 O O . VAL A 1 186 ? -18.837 0.284 9.318 1.00 11.53 186 VAL A O 1
ATOM 3365 N N . ASP A 1 187 ? -19.180 -0.100 7.132 1.00 11.04 187 ASP A N 1
ATOM 3366 C CA . ASP A 1 187 ? -18.161 0.806 6.648 1.00 11.42 187 ASP A CA 1
ATOM 3367 C C . ASP A 1 187 ? -18.757 2.180 6.533 1.00 11.26 187 ASP A C 1
ATOM 3368 O O . ASP A 1 187 ? -19.498 2.482 5.598 1.00 11.83 187 ASP A O 1
ATOM 3377 N N . THR A 1 188 ? -18.498 3.031 7.533 1.00 11.31 188 THR A N 1
ATOM 3378 C CA . THR A 1 188 ? -19.069 4.355 7.613 1.00 11.81 188 THR A CA 1
ATOM 3379 C C . THR A 1 188 ? -18.349 5.283 6.679 1.00 12.50 188 THR A C 1
ATOM 3380 O O . THR A 1 188 ? -17.342 4.965 6.079 1.00 13.76 188 THR A O 1
ATOM 3391 N N . ALA A 1 189 ? -18.824 6.503 6.545 1.00 13.59 189 ALA A N 1
ATOM 3392 C CA . ALA A 1 189 ? -18.284 7.479 5.605 1.00 14.72 189 ALA A CA 1
ATOM 3393 C C . ALA A 1 189 ? -16.863 7.848 5.980 1.00 13.29 189 ALA A C 1
ATOM 3394 O O . ALA A 1 189 ? -16.524 8.216 7.062 1.00 14.72 189 ALA A O 1
ATOM 3401 N N . GLY A 1 190 ? -16.020 7.805 4.942 1.00 14.23 190 GLY A N 1
ATOM 3402 C CA . GLY A 1 190 ? -14.654 8.238 4.994 1.00 15.59 190 GLY A CA 1
ATOM 3403 C C . GLY A 1 190 ? -14.466 9.616 4.345 1.00 15.46 190 GLY A C 1
ATOM 3404 O O . GLY A 1 190 ? -14.834 9.786 3.188 1.00 16.37 190 GLY A O 1
ATOM 3408 N N . ARG A 1 191 ? -13.893 10.545 5.077 1.00 14.99 191 ARG A N 1
ATOM 3409 C CA . ARG A 1 191 ? -13.606 11.829 4.554 1.00 16.66 191 ARG A CA 1
ATOM 3410 C C . ARG A 1 191 ? -12.184 12.213 4.848 1.00 17.45 191 ARG A C 1
ATOM 3411 O O . ARG A 1 191 ? -11.494 11.598 5.630 1.00 17.80 191 ARG A O 1
ATOM 3432 N N . LEU A 1 192 ? -11.651 13.219 4.157 1.00 19.90 192 LEU A N 1
ATOM 3433 C CA . LEU A 1 192 ? -10.253 13.586 4.343 1.00 21.04 192 LEU A CA 1
ATOM 3434 C C . LEU A 1 192 ? -9.960 14.217 5.677 1.00 20.61 192 LEU A C 1
ATOM 3435 O O . LEU A 1 192 ? -8.864 14.152 6.192 1.00 23.23 192 LEU A O 1
ATOM 3451 N N . GLN A 1 193 ? -10.931 14.870 6.241 1.00 22.03 193 GLN A N 1
ATOM 3452 C CA . GLN A 1 193 ? -10.714 15.458 7.551 1.00 24.16 193 GLN A CA 1
ATOM 3453 C C . GLN A 1 193 ? -12.002 15.383 8.353 1.00 24.64 193 GLN A C 1
ATOM 3454 O O . GLN A 1 193 ? -13.070 15.241 7.790 1.00 26.82 193 GLN A O 1
ATOM 3468 N N . ILE A 1 194 ? -11.822 15.470 9.640 1.00 23.67 194 ILE A N 1
ATOM 3469 C CA . ILE A 1 194 ? -12.913 15.541 10.596 1.00 23.19 194 ILE A CA 1
ATOM 3470 C C . ILE A 1 194 ? -13.593 16.862 10.594 1.00 22.66 194 ILE A C 1
ATOM 3471 O O . ILE A 1 194 ? -12.938 17.890 10.634 1.00 23.93 194 ILE A O 1
ATOM 3487 N N . ASP A 1 195 ? -14.903 16.852 10.512 1.00 22.55 195 ASP A N 1
ATOM 3488 C CA . ASP A 1 195 ? -15.712 18.044 10.648 1.00 24.29 195 ASP A CA 1
ATOM 3489 C C . ASP A 1 195 ? -17.015 17.730 11.314 1.00 24.29 195 ASP A C 1
ATOM 3490 O O . ASP A 1 195 ? -17.363 16.516 11.563 1.00 26.13 195 ASP A O 1
ATOM 3499 N N . GLU A 1 196 ? -17.808 18.704 11.712 1.00 26.52 196 GLU A N 1
ATOM 3500 C CA . GLU A 1 196 ? -18.938 18.448 12.562 1.00 28.13 196 GLU A CA 1
ATOM 3501 C C . GLU A 1 196 ? -20.024 17.650 11.852 1.00 27.66 196 GLU A C 1
ATOM 3502 O O . GLU A 1 196 ? -20.598 16.765 12.491 1.00 28.93 196 GLU A O 1
ATOM 3523 N N . PRO A 1 197 ? -20.306 17.884 10.571 1.00 27.86 197 PRO A N 1
ATOM 3524 C CA . PRO A 1 197 ? -21.350 17.126 9.876 1.00 28.17 197 PRO A CA 1
ATOM 3525 C C . PRO A 1 197 ? -21.047 15.640 9.879 1.00 25.12 197 PRO A C 1
ATOM 3526 O O . PRO A 1 197 ? -21.924 14.845 10.212 1.00 27.88 197 PRO A O 1
ATOM 3537 N N . LEU A 1 198 ? -19.804 15.292 9.623 1.00 25.22 198 LEU A N 1
ATOM 3538 C CA . LEU A 1 198 ? -19.368 13.885 9.659 1.00 21.64 198 LEU A CA 1
ATOM 3539 C C . LEU A 1 198 ? -19.612 13.337 10.965 1.00 18.93 198 LEU A C 1
ATOM 3540 O O . LEU A 1 198 ? -20.226 12.249 11.100 1.00 20.04 198 LEU A O 1
ATOM 3556 N N A MET A 1 199 ? -19.094 13.976 12.007 0.50 20.12 199 MET A N 1
ATOM 3557 N N B MET A 1 199 ? -19.155 13.998 11.976 0.50 19.34 199 MET A N 1
ATOM 3558 C CA A MET A 1 199 ? -19.200 13.436 13.366 0.50 19.48 199 MET A CA 1
ATOM 3559 C CA B MET A 1 199 ? -19.202 13.385 13.259 0.50 19.05 199 MET A CA 1
ATOM 3560 C C A MET A 1 199 ? -20.650 13.243 13.735 0.50 17.66 199 MET A C 1
ATOM 3561 C C B MET A 1 199 ? -20.620 13.298 13.818 0.50 16.75 199 MET A C 1
ATOM 3562 O O A MET A 1 199 ? -21.008 12.207 14.244 0.50 18.15 199 MET A O 1
ATOM 3563 O O B MET A 1 199 ? -20.908 12.380 14.525 0.50 15.50 199 MET A O 1
ATOM 3590 N N . GLY A 1 200 ? -21.462 14.260 13.482 1.00 18.40 200 GLY A N 1
ATOM 3591 C CA . GLY A 1 200 ? -22.854 14.208 13.870 1.00 19.29 200 GLY A CA 1
ATOM 3592 C C . GLY A 1 200 ? -23.585 13.067 13.182 1.00 16.80 200 GLY A C 1
ATOM 3593 O O . GLY A 1 200 ? -24.380 12.373 13.793 1.00 17.16 200 GLY A O 1
ATOM 3597 N N . GLU A 1 201 ? -23.281 12.864 11.908 1.00 17.28 201 GLU A N 1
ATOM 3598 C CA . GLU A 1 201 ? -23.934 11.759 11.217 1.00 17.48 201 GLU A CA 1
ATOM 3599 C C . GLU A 1 201 ? -23.472 10.420 11.772 1.00 15.52 201 GLU A C 1
ATOM 3600 O O . GLU A 1 201 ? -24.308 9.521 11.928 1.00 15.14 201 GLU A O 1
ATOM 3612 N N A LEU A 1 202 ? -22.160 10.246 12.030 0.66 14.52 202 LEU A N 1
ATOM 3613 N N B LEU A 1 202 ? -22.228 10.336 12.135 0.34 14.78 202 LEU A N 1
ATOM 3614 C CA A LEU A 1 202 ? -21.690 9.015 12.655 0.66 13.71 202 LEU A CA 1
ATOM 3615 C CA B LEU A 1 202 ? -21.746 9.109 12.597 0.34 13.42 202 LEU A CA 1
ATOM 3616 C C A LEU A 1 202 ? -22.315 8.781 13.992 0.66 13.24 202 LEU A C 1
ATOM 3617 C C B LEU A 1 202 ? -22.321 8.783 13.992 0.34 12.99 202 LEU A C 1
ATOM 3618 O O A LEU A 1 202 ? -22.670 7.663 14.323 0.66 13.42 202 LEU A O 1
ATOM 3619 O O B LEU A 1 202 ? -22.725 7.660 14.284 0.34 12.49 202 LEU A O 1
ATOM 3650 N N . ALA A 1 203 ? -22.376 9.792 14.851 1.00 13.44 203 ALA A N 1
ATOM 3651 C CA . ALA A 1 203 ? -22.943 9.658 16.162 1.00 13.36 203 ALA A CA 1
ATOM 3652 C C . ALA A 1 203 ? -24.412 9.244 16.055 1.00 12.78 203 ALA A C 1
ATOM 3653 O O . ALA A 1 203 ? -24.894 8.420 16.835 1.00 13.11 203 ALA A O 1
ATOM 3660 N N . ARG A 1 204 ? -25.124 9.821 15.131 1.00 13.06 204 ARG A N 1
ATOM 3661 C CA . ARG A 1 204 ? -26.500 9.457 14.958 1.00 12.76 204 ARG A CA 1
ATOM 3662 C C . ARG A 1 204 ? -26.673 8.027 14.477 1.00 11.95 204 ARG A C 1
ATOM 3663 O O . ARG A 1 204 ? -27.512 7.274 14.950 1.00 12.66 204 ARG A O 1
ATOM 3684 N N . LEU A 1 205 ? -25.871 7.651 13.494 1.00 12.10 205 LEU A N 1
ATOM 3685 C CA . LEU A 1 205 ? -25.915 6.253 13.004 1.00 11.98 205 LEU A CA 1
ATOM 3686 C C . LEU A 1 205 ? -25.647 5.299 14.158 1.00 11.49 205 LEU A C 1
ATOM 3687 O O . LEU A 1 205 ? -26.275 4.244 14.244 1.00 12.12 205 LEU A O 1
ATOM 3703 N N . LYS A 1 206 ? -24.709 5.665 15.013 1.00 11.35 206 LYS A N 1
ATOM 3704 C CA . LYS A 1 206 ? -24.375 4.840 16.150 1.00 11.42 206 LYS A CA 1
ATOM 3705 C C . LYS A 1 206 ? -25.543 4.733 17.121 1.00 11.59 206 LYS A C 1
ATOM 3706 O O . LYS A 1 206 ? -25.841 3.650 17.623 1.00 12.00 206 LYS A O 1
ATOM 3725 N N . GLU A 1 207 ? -26.253 5.818 17.392 1.00 11.51 207 GLU A N 1
ATOM 3726 C CA . GLU A 1 207 ? -27.412 5.753 18.250 1.00 12.09 207 GLU A CA 1
ATOM 3727 C C . GLU A 1 207 ? -28.467 4.794 17.709 1.00 12.03 207 GLU A C 1
ATOM 3728 O O . GLU A 1 207 ? -29.115 4.083 18.451 1.00 13.72 207 GLU A O 1
ATOM 3740 N N . VAL A 1 208 ? -28.660 4.828 16.395 1.00 12.10 208 VAL A N 1
ATOM 3741 C CA . VAL A 1 208 ? -29.710 4.049 15.775 1.00 12.25 208 VAL A CA 1
ATOM 3742 C C . VAL A 1 208 ? -29.315 2.602 15.602 1.00 12.19 208 VAL A C 1
ATOM 3743 O O . VAL A 1 208 ? -30.123 1.703 15.868 1.00 13.58 208 VAL A O 1
ATOM 3756 N N A LEU A 1 209 ? -28.089 2.312 15.201 0.61 13.03 209 LEU A N 1
ATOM 3757 N N B LEU A 1 209 ? -28.096 2.356 15.141 0.39 12.25 209 LEU A N 1
ATOM 3758 C CA A LEU A 1 209 ? -27.713 0.920 14.980 0.61 12.83 209 LEU A CA 1
ATOM 3759 C CA B LEU A 1 209 ? -27.634 0.992 14.910 0.39 11.82 209 LEU A CA 1
ATOM 3760 C C A LEU A 1 209 ? -27.189 0.233 16.185 0.61 12.75 209 LEU A C 1
ATOM 3761 C C B LEU A 1 209 ? -27.084 0.235 16.132 0.39 13.25 209 LEU A C 1
ATOM 3762 O O A LEU A 1 209 ? -27.205 -0.985 16.242 0.61 14.36 209 LEU A O 1
ATOM 3763 O O B LEU A 1 209 ? -26.963 -0.993 16.113 0.39 15.54 209 LEU A O 1
ATOM 3794 N N . GLY A 1 210 ? -26.695 0.982 17.165 1.00 12.41 210 GLY A N 1
ATOM 3795 C CA . GLY A 1 210 ? -26.186 0.390 18.398 1.00 13.05 210 GLY A CA 1
ATOM 3796 C C . GLY A 1 210 ? -25.075 -0.600 18.234 1.00 12.70 210 GLY A C 1
ATOM 3797 O O . GLY A 1 210 ? -25.131 -1.725 18.770 1.00 13.58 210 GLY A O 1
ATOM 3801 N N . PRO A 1 211 ? -24.016 -0.260 17.520 1.00 11.91 211 PRO A N 1
ATOM 3802 C CA . PRO A 1 211 ? -22.909 -1.212 17.343 1.00 11.85 211 PRO A CA 1
ATOM 3803 C C . PRO A 1 211 ? -22.320 -1.629 18.691 1.00 11.98 211 PRO A C 1
ATOM 3804 O O . PRO A 1 211 ? -22.167 -0.809 19.594 1.00 14.16 211 PRO A O 1
ATOM 3815 N N . ASP A 1 212 ? -21.890 -2.857 18.748 1.00 12.20 212 ASP A N 1
ATOM 3816 C CA . ASP A 1 212 ? -21.211 -3.430 19.896 1.00 14.17 212 ASP A CA 1
ATOM 3817 C C . ASP A 1 212 ? -19.740 -3.148 19.917 1.00 13.31 212 ASP A C 1
ATOM 3818 O O . ASP A 1 212 ? -19.094 -3.303 20.959 1.00 15.45 212 ASP A O 1
ATOM 3827 N N . GLU A 1 213 ? -19.156 -2.835 18.772 1.00 12.06 213 GLU A N 1
ATOM 3828 C CA . GLU A 1 213 ? -17.787 -2.415 18.628 1.00 12.82 213 GLU A CA 1
ATOM 3829 C C . GLU A 1 213 ? -17.765 -1.275 17.615 1.00 11.67 213 GLU A C 1
ATOM 3830 O O . GLU A 1 213 ? -18.529 -1.288 16.661 1.00 11.96 213 GLU A O 1
ATOM 3842 N N . VAL A 1 214 ? -16.832 -0.361 17.832 1.00 11.97 214 VAL A N 1
ATOM 3843 C CA . VAL A 1 214 ? -16.539 0.698 16.867 1.00 11.77 214 VAL A CA 1
ATOM 3844 C C . VAL A 1 214 ? -15.036 0.680 16.679 1.00 11.68 214 VAL A C 1
ATOM 3845 O O . VAL A 1 214 ? -14.285 1.077 17.572 1.00 12.38 214 VAL A O 1
ATOM 3858 N N . LEU A 1 215 ? -14.625 0.192 15.522 1.00 11.26 215 LEU A N 1
ATOM 3859 C CA . LEU A 1 215 ? -13.224 0.022 15.227 1.00 11.57 215 LEU A CA 1
ATOM 3860 C C . LEU A 1 215 ? -12.761 1.202 14.412 1.00 11.63 215 LEU A C 1
ATOM 3861 O O . LEU A 1 215 ? -13.268 1.451 13.333 1.00 12.22 215 LEU A O 1
ATOM 3877 N N A LEU A 1 216 ? -11.751 1.912 14.891 0.51 12.29 216 LEU A N 1
ATOM 3878 N N B LEU A 1 216 ? -11.838 1.963 14.970 0.49 11.32 216 LEU A N 1
ATOM 3879 C CA A LEU A 1 216 ? -11.188 3.074 14.264 0.51 12.27 216 LEU A CA 1
ATOM 3880 C CA B LEU A 1 216 ? -11.242 3.067 14.244 0.49 11.70 216 LEU A CA 1
ATOM 3881 C C A LEU A 1 216 ? -9.951 2.636 13.519 0.51 12.33 216 LEU A C 1
ATOM 3882 C C B LEU A 1 216 ? -9.995 2.583 13.527 0.49 12.13 216 LEU A C 1
ATOM 3883 O O A LEU A 1 216 ? -8.987 2.078 14.084 0.51 13.93 216 LEU A O 1
ATOM 3884 O O B LEU A 1 216 ? -9.100 2.032 14.146 0.49 12.06 216 LEU A O 1
ATOM 3915 N N . VAL A 1 217 ? -9.983 2.788 12.210 1.00 11.69 217 VAL A N 1
ATOM 3916 C CA . VAL A 1 217 ? -8.932 2.422 11.334 1.00 12.35 217 VAL A CA 1
ATOM 3917 C C . VAL A 1 217 ? -8.042 3.649 11.136 1.00 13.13 217 VAL A C 1
ATOM 3918 O O . VAL A 1 217 ? -8.535 4.699 10.804 1.00 14.15 217 VAL A O 1
ATOM 3931 N N . LEU A 1 218 ? -6.748 3.477 11.371 1.00 13.46 218 LEU A N 1
ATOM 3932 C CA . LEU A 1 218 ? -5.756 4.562 11.324 1.00 14.48 218 LEU A CA 1
ATOM 3933 C C . LEU A 1 218 ? -4.581 4.161 10.480 1.00 14.77 218 LEU A C 1
ATOM 3934 O O . LEU A 1 218 ? -4.049 3.079 10.647 1.00 16.44 218 LEU A O 1
ATOM 3950 N N . ASP A 1 219 ? -4.177 5.057 9.616 1.00 16.14 219 ASP A N 1
ATOM 3951 C CA . ASP A 1 219 ? -2.962 4.887 8.863 1.00 16.89 219 ASP A CA 1
ATOM 3952 C C . ASP A 1 219 ? -1.807 5.168 9.788 1.00 17.86 219 ASP A C 1
ATOM 3953 O O . ASP A 1 219 ? -1.557 6.281 10.206 1.00 19.65 219 ASP A O 1
ATOM 3962 N N . ALA A 1 220 ? -1.049 4.136 10.114 1.00 18.35 220 ALA A N 1
ATOM 3963 C CA . ALA A 1 220 ? 0.055 4.311 11.070 1.00 19.73 220 ALA A CA 1
ATOM 3964 C C . ALA A 1 220 ? 1.052 5.315 10.620 1.00 22.83 220 ALA A C 1
ATOM 3965 O O . ALA A 1 220 ? 1.810 5.911 11.388 1.00 23.08 220 ALA A O 1
ATOM 3972 N N . MET A 1 221 ? 1.215 5.462 9.316 1.00 22.16 221 MET A N 1
ATOM 3973 C CA . MET A 1 221 ? 2.197 6.404 8.698 1.00 23.45 221 MET A CA 1
ATOM 3974 C C . MET A 1 221 ? 1.901 7.847 9.062 1.00 23.89 221 MET A C 1
ATOM 3975 O O . MET A 1 221 ? 2.797 8.702 8.936 1.00 29.14 221 MET A O 1
ATOM 3989 N N . THR A 1 222 ? 0.706 8.156 9.595 1.00 22.13 222 THR A N 1
ATOM 3990 C CA . THR A 1 222 ? 0.411 9.518 10.054 1.00 23.38 222 THR A CA 1
ATOM 3991 C C . THR A 1 222 ? 0.973 9.837 11.446 1.00 22.14 222 THR A C 1
ATOM 3992 O O . THR A 1 222 ? 0.807 10.955 11.917 1.00 24.06 222 THR A O 1
ATOM 4003 N N . GLY A 1 223 ? 1.556 8.860 12.104 1.00 21.78 223 GLY A N 1
ATOM 4004 C CA . GLY A 1 223 ? 2.220 9.183 13.348 1.00 21.60 223 GLY A CA 1
ATOM 4005 C C . GLY A 1 223 ? 1.281 9.620 14.479 1.00 20.73 223 GLY A C 1
ATOM 4006 O O . GLY A 1 223 ? 0.170 9.155 14.601 1.00 20.73 223 GLY A O 1
ATOM 4010 N N . GLN A 1 224 ? 1.743 10.589 15.287 1.00 20.99 224 GLN A N 1
ATOM 4011 C CA . GLN A 1 224 ? 0.920 11.189 16.344 1.00 22.06 224 GLN A CA 1
ATOM 4012 C C . GLN A 1 224 ? -0.405 11.765 15.903 1.00 21.43 224 GLN A C 1
ATOM 4013 O O . GLN A 1 224 ? -1.330 11.755 16.720 1.00 24.45 224 GLN A O 1
ATOM 4027 N N . GLU A 1 225 ? -0.488 12.250 14.675 1.00 20.63 225 GLU A N 1
ATOM 4028 C CA . GLU A 1 225 ? -1.755 12.752 14.167 1.00 22.00 225 GLU A CA 1
ATOM 4029 C C . GLU A 1 225 ? -2.813 11.677 14.287 1.00 18.50 225 GLU A C 1
ATOM 4030 O O . GLU A 1 225 ? -3.953 11.972 14.552 1.00 19.94 225 GLU A O 1
ATOM 4042 N N . ALA A 1 226 ? -2.420 10.416 14.124 1.00 16.55 226 ALA A N 1
ATOM 4043 C CA . ALA A 1 226 ? -3.418 9.349 14.252 1.00 14.98 226 ALA A CA 1
ATOM 4044 C C . ALA A 1 226 ? -4.079 9.293 15.573 1.00 15.14 226 ALA A C 1
ATOM 4045 O O . ALA A 1 226 ? -5.244 8.972 15.700 1.00 15.46 226 ALA A O 1
ATOM 4052 N N . LEU A 1 227 ? -3.310 9.598 16.613 1.00 15.89 227 LEU A N 1
ATOM 4053 C CA . LEU A 1 227 ? -3.851 9.517 17.912 1.00 17.14 227 LEU A CA 1
ATOM 4054 C C . LEU A 1 227 ? -4.703 10.721 18.219 1.00 16.99 227 LEU A C 1
ATOM 4055 O O . LEU A 1 227 ? -5.573 10.652 19.048 1.00 18.73 227 LEU A O 1
ATOM 4071 N N A SER A 1 228 ? -4.434 11.826 17.522 0.44 18.66 228 SER A N 1
ATOM 4072 N N B SER A 1 228 ? -4.437 11.888 17.604 0.56 16.44 228 SER A N 1
ATOM 4073 C CA A SER A 1 228 ? -5.248 13.010 17.593 0.44 18.20 228 SER A CA 1
ATOM 4074 C CA B SER A 1 228 ? -5.339 13.014 17.709 0.56 18.92 228 SER A CA 1
ATOM 4075 C C A SER A 1 228 ? -6.641 12.677 17.005 0.44 17.32 228 SER A C 1
ATOM 4076 C C B SER A 1 228 ? -6.647 12.748 16.971 0.56 16.73 228 SER A C 1
ATOM 4077 O O A SER A 1 228 ? -7.681 12.864 17.619 0.44 18.52 228 SER A O 1
ATOM 4078 O O B SER A 1 228 ? -7.690 13.128 17.449 0.56 18.26 228 SER A O 1
ATOM 4093 N N . VAL A 1 229 ? -6.580 12.140 15.813 1.00 16.79 229 VAL A N 1
ATOM 4094 C CA . VAL A 1 229 ? -7.765 11.638 15.117 1.00 16.20 229 VAL A CA 1
ATOM 4095 C C . VAL A 1 229 ? -8.510 10.671 16.041 1.00 14.34 229 VAL A C 1
ATOM 4096 O O . VAL A 1 229 ? -9.738 10.743 16.157 1.00 14.61 229 VAL A O 1
ATOM 4109 N N . ALA A 1 230 ? -7.801 9.762 16.691 1.00 13.58 230 ALA A N 1
ATOM 4110 C CA . ALA A 1 230 ? -8.448 8.829 17.554 1.00 13.75 230 ALA A CA 1
ATOM 4111 C C . ALA A 1 230 ? -9.167 9.485 18.684 1.00 14.59 230 ALA A C 1
ATOM 4112 O O . ALA A 1 230 ? -10.295 9.075 19.017 1.00 15.44 230 ALA A O 1
ATOM 4119 N N . ARG A 1 231 ? -8.561 10.491 19.278 1.00 17.17 231 ARG A N 1
ATOM 4120 C CA . ARG A 1 231 ? -9.199 11.141 20.402 1.00 19.57 231 ARG A CA 1
ATOM 4121 C C . ARG A 1 231 ? -10.471 11.859 19.898 1.00 18.28 231 ARG A C 1
ATOM 4122 O O . ARG A 1 231 ? -11.474 11.896 20.575 1.00 18.14 231 ARG A O 1
ATOM 4143 N N . ALA A 1 232 ? -10.437 12.454 18.741 1.00 17.73 232 ALA A N 1
ATOM 4144 C CA . ALA A 1 232 ? -11.587 13.146 18.199 1.00 18.13 232 ALA A CA 1
ATOM 4145 C C . ALA A 1 232 ? -12.721 12.165 17.899 1.00 15.25 232 ALA A C 1
ATOM 4146 O O . ALA A 1 232 ? -13.844 12.417 18.257 1.00 16.46 232 ALA A O 1
ATOM 4153 N N . PHE A 1 233 ? -12.416 11.060 17.242 1.00 14.22 233 PHE A N 1
ATOM 4154 C CA . PHE A 1 233 ? -13.422 10.038 17.015 1.00 12.88 233 PHE A CA 1
ATOM 4155 C C . PHE A 1 233 ? -13.979 9.504 18.356 1.00 13.89 233 PHE A C 1
ATOM 4156 O O . PHE A 1 233 ? -15.184 9.264 18.462 1.00 14.12 233 PHE A O 1
ATOM 4173 N N . ASP A 1 234 ? -13.112 9.279 19.336 1.00 13.65 234 ASP A N 1
ATOM 4174 C CA . ASP A 1 234 ? -13.617 8.767 20.595 1.00 14.32 234 ASP A CA 1
ATOM 4175 C C . ASP A 1 234 ? -14.539 9.735 21.299 1.00 15.05 234 ASP A C 1
ATOM 4176 O O . ASP A 1 234 ? -15.525 9.344 21.872 1.00 17.03 234 ASP A O 1
ATOM 4185 N N . GLU A 1 235 ? -14.169 11.003 21.283 1.00 16.57 235 GLU A N 1
ATOM 4186 C CA . GLU A 1 235 ? -14.981 11.981 21.998 1.00 18.80 235 GLU A CA 1
ATOM 4187 C C . GLU A 1 235 ? -16.305 12.189 21.327 1.00 18.89 235 GLU A C 1
ATOM 4188 O O . GLU A 1 235 ? -17.304 12.340 21.991 1.00 22.72 235 GLU A O 1
ATOM 4200 N N . LYS A 1 236 ? -16.300 12.252 20.006 1.00 17.38 236 LYS A N 1
ATOM 4201 C CA . LYS A 1 236 ? -17.505 12.627 19.296 1.00 17.80 236 LYS A CA 1
ATOM 4202 C C . LYS A 1 236 ? -18.390 11.484 18.834 1.00 16.11 236 LYS A C 1
ATOM 4203 O O . LYS A 1 236 ? -19.538 11.701 18.525 1.00 20.10 236 LYS A O 1
ATOM 4222 N N . VAL A 1 237 ? -17.844 10.285 18.751 1.00 14.84 237 VAL A N 1
ATOM 4223 C CA . VAL A 1 237 ? -18.537 9.114 18.324 1.00 14.27 237 VAL A CA 1
ATOM 4224 C C . VAL A 1 237 ? -18.437 8.011 19.354 1.00 13.34 237 VAL A C 1
ATOM 4225 O O . VAL A 1 237 ? -19.433 7.456 19.764 1.00 14.71 237 VAL A O 1
ATOM 4238 N N . GLY A 1 238 ? -17.230 7.713 19.789 1.00 13.82 238 GLY A N 1
ATOM 4239 C CA . GLY A 1 238 ? -16.950 6.686 20.751 1.00 13.52 238 GLY A CA 1
ATOM 4240 C C . GLY A 1 238 ? -16.454 5.449 20.068 1.00 12.78 238 GLY A C 1
ATOM 4241 O O . GLY A 1 238 ? -17.174 4.815 19.330 1.00 14.49 238 GLY A O 1
ATOM 4245 N N A VAL A 1 239 ? -15.188 5.141 20.256 0.39 12.12 239 VAL A N 1
ATOM 4246 N N B VAL A 1 239 ? -15.212 5.102 20.377 0.61 12.61 239 VAL A N 1
ATOM 4247 C CA A VAL A 1 239 ? -14.574 3.963 19.662 0.39 11.70 239 VAL A CA 1
ATOM 4248 C CA B VAL A 1 239 ? -14.435 4.030 19.731 0.61 12.52 239 VAL A CA 1
ATOM 4249 C C A VAL A 1 239 ? -14.137 2.931 20.728 0.39 12.08 239 VAL A C 1
ATOM 4250 C C B VAL A 1 239 ? -14.243 2.924 20.754 0.61 12.88 239 VAL A C 1
ATOM 4251 O O A VAL A 1 239 ? -13.775 3.267 21.857 0.39 13.92 239 VAL A O 1
ATOM 4252 O O B VAL A 1 239 ? -14.234 3.214 21.953 0.61 12.91 239 VAL A O 1
ATOM 4277 N N . THR A 1 240 ? -14.142 1.693 20.315 1.00 12.48 240 THR A N 1
ATOM 4278 C CA . THR A 1 240 ? -13.807 0.617 21.188 1.00 12.72 240 THR A CA 1
ATOM 4279 C C . THR A 1 240 ? -12.466 -0.042 20.898 1.00 12.84 240 THR A C 1
ATOM 4280 O O . THR A 1 240 ? -11.928 -0.697 21.784 1.00 16.37 240 THR A O 1
ATOM 4291 N N . GLY A 1 241 ? -11.897 0.117 19.746 1.00 12.07 241 GLY A N 1
ATOM 4292 C CA . GLY A 1 241 ? -10.641 -0.477 19.434 1.00 12.89 241 GLY A CA 1
ATOM 4293 C C . GLY A 1 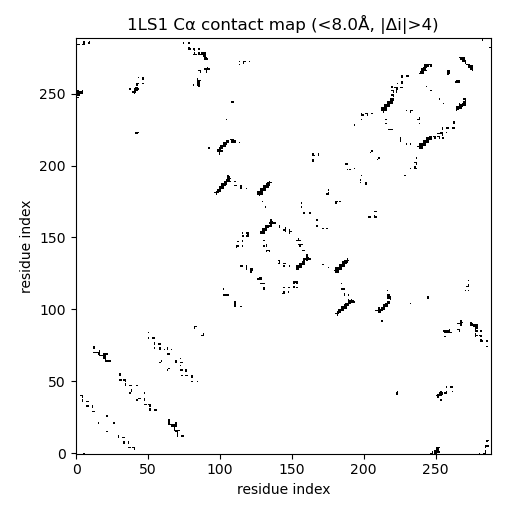241 ? -10.103 0.078 18.125 1.00 12.23 241 GLY A C 1
ATOM 4294 O O . GLY A 1 241 ? -10.828 0.771 17.416 1.00 12.81 241 GLY A O 1
ATOM 4298 N N . LEU A 1 242 ? -8.852 -0.208 17.876 1.00 12.50 242 LEU A N 1
ATOM 4299 C CA . LEU A 1 242 ? -8.121 0.317 16.744 1.00 12.67 242 LEU A CA 1
ATOM 4300 C C . LEU A 1 242 ? -7.694 -0.763 15.793 1.00 12.82 242 LEU A C 1
ATOM 4301 O O . LEU A 1 242 ? -7.396 -1.872 16.189 1.00 13.70 242 LEU A O 1
ATOM 4317 N N . VAL A 1 243 ? -7.552 -0.340 14.537 1.00 13.25 243 VAL A N 1
ATOM 4318 C CA . VAL A 1 243 ? -6.902 -1.124 13.507 1.00 13.92 243 VAL A CA 1
ATOM 4319 C C . VAL A 1 243 ? -5.841 -0.214 12.907 1.00 14.27 243 VAL A C 1
ATOM 4320 O O . VAL A 1 243 ? -6.181 0.874 12.470 1.00 14.78 243 VAL A O 1
ATOM 4333 N N . LEU A 1 244 ? -4.595 -0.649 12.915 1.00 15.16 244 LEU A N 1
ATOM 4334 C CA . LEU A 1 244 ? -3.542 0.140 12.316 1.00 15.45 244 LEU A CA 1
ATOM 4335 C C . LEU A 1 244 ? -3.171 -0.408 10.954 1.00 17.87 244 LEU A C 1
ATOM 4336 O O . LEU A 1 244 ? -2.800 -1.565 10.852 1.00 19.79 244 LEU A O 1
ATOM 4352 N N . THR A 1 245 ? -3.275 0.403 9.949 1.00 16.96 245 THR A N 1
ATOM 4353 C CA . THR A 1 245 ? -2.914 0.049 8.638 1.00 17.39 245 THR A CA 1
ATOM 4354 C C . THR A 1 245 ? -1.563 0.626 8.253 1.00 18.64 245 THR A C 1
ATOM 4355 O O . THR A 1 245 ? -1.038 1.565 8.864 1.00 19.50 245 THR A O 1
ATOM 4366 N N . LYS A 1 246 ? -1.023 0.116 7.144 1.00 20.84 246 LYS A N 1
ATOM 4367 C CA . LYS A 1 246 ? 0.219 0.617 6.548 1.00 23.06 246 LYS A CA 1
ATOM 4368 C C . LYS A 1 246 ? 1.378 0.524 7.516 1.00 22.94 246 LYS A C 1
ATOM 4369 O O . LYS A 1 246 ? 2.313 1.298 7.428 1.00 28.99 246 LYS A O 1
ATOM 4388 N N . LEU A 1 247 ? 1.366 -0.465 8.397 1.00 26.15 247 LEU A N 1
ATOM 4389 C CA . LEU A 1 247 ? 2.478 -0.603 9.340 1.00 27.78 247 LEU A CA 1
ATOM 4390 C C . LEU A 1 247 ? 3.804 -0.904 8.643 1.00 30.96 247 LEU A C 1
ATOM 4391 O O . LEU A 1 247 ? 4.883 -0.463 9.077 1.00 35.77 247 LEU A O 1
ATOM 4407 N N . ASP A 1 248 ? 3.716 -1.567 7.516 1.00 32.66 248 ASP A N 1
ATOM 4408 C CA . ASP A 1 248 ? 4.931 -1.876 6.767 1.00 34.19 248 ASP A CA 1
ATOM 4409 C C . ASP A 1 248 ? 5.589 -0.664 6.112 1.00 33.66 248 ASP A C 1
ATOM 4410 O O . ASP A 1 248 ? 6.737 -0.773 5.691 1.00 39.15 248 ASP A O 1
ATOM 4419 N N . GLY A 1 249 ? 4.884 0.452 5.951 1.00 31.58 249 GLY A N 1
ATOM 4420 C CA . GLY A 1 249 ? 5.404 1.699 5.423 1.00 32.52 249 GLY A CA 1
ATOM 4421 C C . GLY A 1 249 ? 5.844 2.665 6.466 1.00 32.12 249 GLY A C 1
ATOM 4422 O O . GLY A 1 249 ? 6.264 3.782 6.161 1.00 35.32 249 GLY A O 1
ATOM 4426 N N . ASP A 1 250 ? 5.585 2.299 7.730 1.00 29.93 250 ASP A N 1
ATOM 4427 C CA . ASP A 1 250 ? 5.936 3.158 8.844 1.00 27.73 250 ASP A CA 1
ATOM 4428 C C . ASP A 1 250 ? 7.340 2.782 9.403 1.00 27.07 250 ASP A C 1
ATOM 4429 O O . ASP A 1 250 ? 7.546 1.684 9.891 1.00 30.41 250 ASP A O 1
ATOM 4438 N N . ALA A 1 251 ? 8.306 3.700 9.163 1.00 30.84 251 ALA A N 1
ATOM 4439 C CA . ALA A 1 251 ? 9.703 3.519 9.635 1.00 30.04 251 ALA A CA 1
ATOM 4440 C C . ALA A 1 251 ? 9.886 3.904 11.119 1.00 28.89 251 ALA A C 1
ATOM 4441 O O . ALA A 1 251 ? 10.956 3.645 11.728 1.00 33.58 251 ALA A O 1
ATOM 4448 N N . ARG A 1 252 ? 8.824 4.459 11.707 1.00 29.63 252 ARG A N 1
ATOM 4449 C CA . ARG A 1 252 ? 8.857 5.193 12.955 1.00 27.97 252 ARG A CA 1
ATOM 4450 C C . ARG A 1 252 ? 8.163 4.454 13.999 1.00 27.07 252 ARG A C 1
ATOM 4451 O O . ARG A 1 252 ? 8.860 4.036 14.916 1.00 31.08 252 ARG A O 1
ATOM 4472 N N . GLY A 1 253 ? 6.806 4.276 13.981 1.00 24.33 253 GLY A N 1
ATOM 4473 C CA . GLY A 1 253 ? 6.185 3.511 14.991 1.00 23.15 253 GLY A CA 1
ATOM 4474 C C . GLY A 1 253 ? 5.500 4.271 16.071 1.00 19.30 253 GLY A C 1
ATOM 4475 O O . GLY A 1 253 ? 4.923 3.647 16.977 1.00 20.91 253 GLY A O 1
ATOM 4479 N N . GLY A 1 254 ? 5.553 5.607 15.979 1.00 19.32 254 GLY A N 1
ATOM 4480 C CA . GLY A 1 254 ? 5.063 6.360 17.064 1.00 19.22 254 GLY A CA 1
ATOM 4481 C C . GLY A 1 254 ? 3.603 6.134 17.393 1.00 16.40 254 GLY A C 1
ATOM 4482 O O . GLY A 1 254 ? 3.237 6.118 18.548 1.00 19.22 254 GLY A O 1
ATOM 4486 N N . ALA A 1 255 ? 2.754 5.950 16.382 1.00 17.17 255 ALA A N 1
ATOM 4487 C CA . ALA A 1 255 ? 1.347 5.702 16.663 1.00 16.62 255 ALA A CA 1
ATOM 4488 C C . ALA A 1 255 ? 1.098 4.404 17.414 1.00 14.94 255 ALA A C 1
ATOM 4489 O O . ALA A 1 255 ? 0.410 4.380 18.408 1.00 16.33 255 ALA A O 1
ATOM 4496 N N . ALA A 1 256 ? 1.716 3.330 16.916 1.00 15.61 256 ALA A N 1
ATOM 4497 C CA . ALA A 1 256 ? 1.569 2.026 17.570 1.00 15.72 256 ALA A CA 1
ATOM 4498 C C . ALA A 1 256 ? 2.047 2.044 18.981 1.00 14.48 256 ALA A C 1
ATOM 4499 O O . ALA A 1 256 ? 1.440 1.486 19.868 1.00 16.08 256 ALA A O 1
ATOM 4506 N N . LEU A 1 257 ? 3.224 2.665 19.190 1.00 14.14 257 LEU A N 1
ATOM 4507 C CA . LEU A 1 257 ? 3.809 2.672 20.498 1.00 13.87 257 LEU A CA 1
ATOM 4508 C C . LEU A 1 257 ? 3.101 3.558 21.480 1.00 12.85 257 LEU A C 1
ATOM 4509 O O . LEU A 1 257 ? 3.256 3.387 22.645 1.00 15.54 257 LEU A O 1
ATOM 4525 N N . SER A 1 258 ? 2.354 4.547 20.974 1.00 13.94 258 SER A N 1
ATOM 4526 C CA . SER A 1 258 ? 1.728 5.504 21.838 1.00 13.20 258 SER A CA 1
ATOM 4527 C C . SER A 1 258 ? 0.235 5.256 22.074 1.00 12.80 258 SER A C 1
ATOM 4528 O O . SER A 1 258 ? -0.329 5.854 22.955 1.00 13.23 258 SER A O 1
ATOM 4536 N N . ALA A 1 259 ? -0.370 4.374 21.287 1.00 13.59 259 ALA A N 1
ATOM 4537 C CA . ALA A 1 259 ? -1.825 4.262 21.307 1.00 13.21 259 ALA A CA 1
ATOM 4538 C C . ALA A 1 259 ? -2.387 3.882 22.659 1.00 13.31 259 ALA A C 1
ATOM 4539 O O . ALA A 1 259 ? -3.367 4.476 23.127 1.00 13.84 259 ALA A O 1
ATOM 4546 N N . ARG A 1 260 ? -1.838 2.859 23.326 1.00 13.17 260 ARG A N 1
ATOM 4547 C CA . ARG A 1 260 ? -2.398 2.421 24.586 1.00 14.03 260 ARG A CA 1
ATOM 4548 C C . ARG A 1 260 ? -2.390 3.566 25.595 1.00 13.46 260 ARG A C 1
ATOM 4549 O O . ARG A 1 260 ? -3.376 3.832 26.260 1.00 14.43 260 ARG A O 1
ATOM 4570 N N . HIS A 1 261 ? -1.251 4.202 25.734 1.00 13.39 261 HIS A N 1
ATOM 4571 C CA . HIS A 1 261 ? -1.095 5.244 26.708 1.00 13.50 261 HIS A CA 1
ATOM 4572 C C . HIS A 1 261 ? -2.004 6.392 26.447 1.00 12.94 261 HIS A C 1
ATOM 4573 O O . HIS A 1 261 ? -2.667 6.894 27.328 1.00 14.29 261 HIS A O 1
ATOM 4588 N N . VAL A 1 262 ? -1.986 6.875 25.207 1.00 12.86 262 VAL A N 1
ATOM 4589 C CA . VAL A 1 262 ? -2.666 8.064 24.808 1.00 13.78 262 VAL A CA 1
ATOM 4590 C C . VAL A 1 262 ? -4.190 7.892 24.738 1.00 13.69 262 VAL A C 1
ATOM 4591 O O . VAL A 1 262 ? -4.918 8.773 25.136 1.00 15.31 262 VAL A O 1
ATOM 4604 N N . THR A 1 263 ? -4.627 6.797 24.135 1.00 13.50 263 THR A N 1
ATOM 4605 C CA . THR A 1 263 ? -6.041 6.566 23.827 1.00 13.74 263 THR A CA 1
ATOM 4606 C C . THR A 1 263 ? -6.735 5.624 24.756 1.00 13.70 263 THR A C 1
ATOM 4607 O O . THR A 1 263 ? -7.962 5.660 24.797 1.00 14.23 263 THR A O 1
ATOM 4618 N N . GLY A 1 264 ? -6.037 4.715 25.383 1.00 13.77 264 GLY A N 1
ATOM 4619 C CA . GLY A 1 264 ? -6.662 3.698 26.191 1.00 14.22 264 GLY A CA 1
ATOM 4620 C C . GLY A 1 264 ? -7.388 2.637 25.375 1.00 14.72 264 GLY A C 1
ATOM 4621 O O . GLY A 1 264 ? -8.103 1.858 25.947 1.00 19.10 264 GLY A O 1
ATOM 4625 N N . LYS A 1 265 ? -7.166 2.610 24.062 1.00 13.82 265 LYS A N 1
ATOM 4626 C CA . LYS A 1 265 ? -7.904 1.662 23.247 1.00 14.28 265 LYS A CA 1
ATOM 4627 C C . LYS A 1 265 ? -6.939 0.549 22.775 1.00 16.35 265 LYS A C 1
ATOM 4628 O O . LYS A 1 265 ? -5.768 0.841 22.430 1.00 18.50 265 LYS A O 1
ATOM 4647 N N . PRO A 1 266 ? -7.394 -0.681 22.708 1.00 15.46 266 PRO A N 1
ATOM 4648 C CA . PRO A 1 266 ? -6.592 -1.755 22.168 1.00 15.84 266 PRO A CA 1
ATOM 4649 C C . PRO A 1 266 ? -6.437 -1.640 20.669 1.00 14.02 266 PRO A C 1
ATOM 4650 O O . PRO A 1 266 ? -7.332 -1.187 19.992 1.00 15.17 266 PRO A O 1
ATOM 4661 N N . ILE A 1 267 ? -5.301 -2.113 20.199 1.00 13.93 267 ILE A N 1
ATOM 4662 C CA . ILE A 1 267 ? -5.075 -2.339 18.815 1.00 14.55 267 ILE A CA 1
ATOM 4663 C C . ILE A 1 267 ? -5.463 -3.811 18.559 1.00 14.23 267 ILE A C 1
ATOM 4664 O O . ILE A 1 267 ? -4.772 -4.711 18.979 1.00 15.99 267 ILE A O 1
ATOM 4680 N N A TYR A 1 268 ? -6.560 -3.997 17.840 0.51 15.23 268 TYR A N 1
ATOM 4681 N N B TYR A 1 268 ? -6.613 -4.044 17.930 0.49 14.76 268 TYR A N 1
ATOM 4682 C CA A TYR A 1 268 ? -7.103 -5.310 17.591 0.51 15.18 268 TYR A CA 1
ATOM 4683 C CA B TYR A 1 268 ? -7.045 -5.407 17.699 0.49 13.66 268 TYR A CA 1
ATOM 4684 C C A TYR A 1 268 ? -6.359 -6.009 16.464 0.51 15.36 268 TYR A C 1
ATOM 4685 C C B TYR A 1 268 ? -6.442 -6.051 16.448 0.49 15.66 268 TYR A C 1
ATOM 4686 O O A TYR A 1 268 ? -5.979 -7.157 16.547 0.51 17.13 268 TYR A O 1
ATOM 4687 O O B TYR A 1 268 ? -6.221 -7.250 16.474 0.49 16.42 268 TYR A O 1
ATOM 4722 N N . PHE A 1 269 ? -6.230 -5.273 15.392 1.00 15.55 269 PHE A N 1
ATOM 4723 C CA . PHE A 1 269 ? -5.696 -5.752 14.133 1.00 16.25 269 PHE A CA 1
ATOM 4724 C C . PHE A 1 269 ? -4.698 -4.820 13.551 1.00 16.43 269 PHE A C 1
ATOM 4725 O O . PHE A 1 269 ? -4.734 -3.612 13.746 1.00 16.04 269 PHE A O 1
ATOM 4742 N N . ALA A 1 27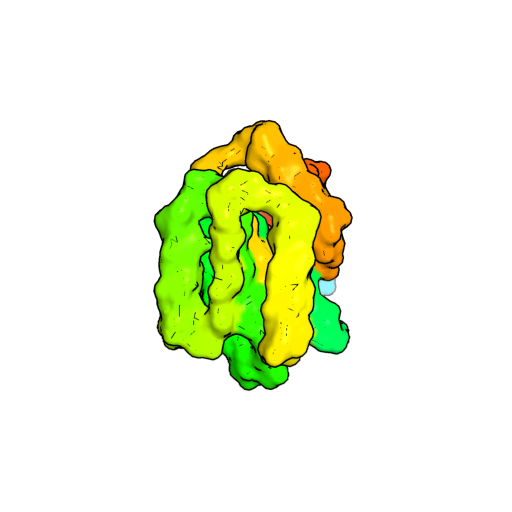0 ? -3.809 -5.425 12.754 1.00 19.32 270 ALA A N 1
ATOM 4743 C CA . ALA A 1 270 ? -2.838 -4.735 11.958 1.00 22.95 270 ALA A CA 1
ATOM 4744 C C . ALA A 1 270 ? -3.039 -5.114 10.531 1.00 23.56 270 ALA A C 1
ATOM 4745 O O . ALA A 1 270 ? -3.233 -6.286 10.210 1.00 27.17 270 ALA A O 1
ATOM 4752 N N . GLY A 1 271 ? -3.015 -4.111 9.675 1.00 26.63 271 GLY A N 1
ATOM 4753 C CA . GLY A 1 271 ? -2.957 -4.361 8.238 1.00 33.27 271 GLY A CA 1
ATOM 4754 C C . GLY A 1 271 ? -1.480 -4.570 7.989 1.00 37.04 271 GLY A C 1
ATOM 4755 O O . GLY A 1 271 ? -0.687 -3.606 8.249 1.00 40.12 271 GLY A O 1
ATOM 4759 N N . GLY A 1 278 ? -4.545 -10.335 4.383 1.00 31.25 278 GLY A N 1
ATOM 4760 C CA . GLY A 1 278 ? -3.752 -9.093 4.501 1.00 31.01 278 GLY A CA 1
ATOM 4761 C C . GLY A 1 278 ? -4.074 -8.271 5.785 1.00 27.89 278 GLY A C 1
ATOM 4762 O O . GLY A 1 278 ? -3.876 -7.095 5.879 1.00 31.12 278 GLY A O 1
ATOM 4766 N N A LEU A 1 279 ? -4.606 -8.973 6.758 0.48 29.04 279 LEU A N 1
ATOM 4767 N N B LEU A 1 279 ? -4.520 -8.975 6.788 0.52 26.56 279 LEU A N 1
ATOM 4768 C CA A LEU A 1 279 ? -4.976 -8.417 8.047 0.48 26.19 279 LEU A CA 1
ATOM 4769 C CA B LEU A 1 279 ? -4.887 -8.370 8.056 0.52 25.37 279 LEU A CA 1
ATOM 4770 C C A LEU A 1 279 ? -4.651 -9.523 9.007 0.48 26.76 279 LEU A C 1
ATOM 4771 C C B LEU A 1 279 ? -4.815 -9.494 9.070 0.52 25.62 279 LEU A C 1
ATOM 4772 O O A LEU A 1 279 ? -4.684 -10.698 8.620 0.48 27.81 279 LEU A O 1
ATOM 4773 O O B LEU A 1 279 ? -5.327 -10.595 8.849 0.52 28.35 279 LEU A O 1
ATOM 4804 N N . GLU A 1 280 ? -4.230 -9.162 10.206 1.00 25.03 280 GLU A N 1
ATOM 4805 C CA . GLU A 1 280 ? -4.025 -10.165 11.195 1.00 25.45 280 GLU A CA 1
ATOM 4806 C C . GLU A 1 280 ? -4.280 -9.543 12.506 1.00 21.56 280 GLU A C 1
ATOM 4807 O O . GLU A 1 280 ? -4.152 -8.322 12.674 1.00 21.24 280 GLU A O 1
ATOM 4819 N N . PRO A 1 281 ? -4.653 -10.363 13.465 1.00 21.60 281 PRO A N 1
ATOM 4820 C CA . PRO A 1 281 ? -4.721 -9.851 14.831 1.00 20.36 281 PRO A CA 1
ATOM 4821 C C . PRO A 1 281 ? -3.380 -9.248 15.165 1.00 19.75 281 PRO A C 1
ATOM 4822 O O . PRO A 1 281 ? -2.333 -9.648 14.661 1.00 22.69 281 PRO A O 1
ATOM 4833 N N A PHE A 1 282 ? -3.411 -8.175 15.962 0.54 19.31 282 PHE A N 1
ATOM 4834 N N B PHE A 1 282 ? -3.429 -8.237 16.009 0.46 18.08 282 PHE A N 1
ATOM 4835 C CA A PHE A 1 282 ? -2.220 -7.458 16.373 0.54 19.21 282 PHE A CA 1
ATOM 4836 C CA B PHE A 1 282 ? -2.246 -7.544 16.358 0.46 17.78 282 PHE A CA 1
ATOM 4837 C C A PHE A 1 282 ? -1.590 -8.218 17.540 0.54 19.55 282 PHE A C 1
ATOM 4838 C C B PHE A 1 282 ? -1.596 -8.242 17.534 0.46 18.23 282 PHE A C 1
ATOM 4839 O O A PHE A 1 282 ? -2.269 -8.533 18.514 0.54 18.69 282 PHE A O 1
ATOM 4840 O O B PHE A 1 282 ? -2.266 -8.526 18.524 0.46 18.58 282 PHE A O 1
ATOM 4873 N N . TYR A 1 283 ? -0.286 -8.472 17.445 1.00 18.86 283 TYR A N 1
ATOM 4874 C CA . TYR A 1 283 ? 0.471 -9.237 18.440 1.00 19.66 283 TYR A CA 1
ATOM 4875 C C . TYR A 1 283 ? 1.599 -8.363 18.956 1.00 17.99 283 TYR A C 1
ATOM 4876 O O . TYR A 1 283 ? 2.671 -8.244 18.350 1.00 20.36 283 TYR A O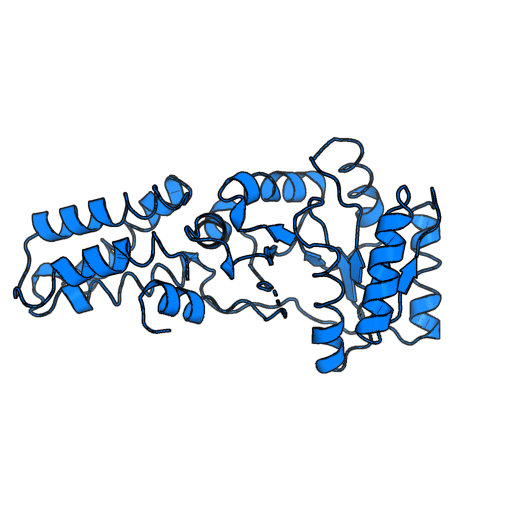 1
ATOM 4894 N N . PRO A 1 284 ? 1.371 -7.755 20.115 1.00 17.58 284 PRO A N 1
ATOM 4895 C CA . PRO A 1 284 ? 2.364 -6.845 20.679 1.00 17.34 284 PRO A CA 1
ATOM 4896 C C . PRO A 1 284 ? 3.701 -7.471 20.897 1.00 19.24 284 PRO A C 1
ATOM 4897 O O . PRO A 1 284 ? 4.737 -6.823 20.644 1.00 20.83 284 PRO A O 1
ATOM 4908 N N . GLU A 1 285 ? 3.714 -8.697 21.324 1.00 19.83 285 GLU A N 1
ATOM 4909 C CA . GLU A 1 285 ? 5.020 -9.291 21.528 1.00 23.32 285 GLU A CA 1
ATOM 4910 C C . GLU A 1 285 ? 5.798 -9.514 20.225 1.00 24.14 285 GLU A C 1
ATOM 4911 O O . GLU A 1 285 ? 7.021 -9.380 20.166 1.00 26.44 285 GLU A O 1
ATOM 4921 N N . ARG A 1 286 ? 5.110 -9.849 19.148 1.00 24.22 286 ARG A N 1
ATOM 4922 C CA . ARG A 1 286 ? 5.804 -10.096 17.920 1.00 25.74 286 ARG A CA 1
ATOM 4923 C C . ARG A 1 286 ? 6.403 -8.804 17.434 1.00 25.55 286 ARG A C 1
ATOM 4924 O O . ARG A 1 286 ? 7.525 -8.795 17.037 1.00 29.53 286 ARG A O 1
ATOM 4945 N N . LEU A 1 287 ? 5.654 -7.732 17.499 1.00 22.16 287 LEU A N 1
ATOM 4946 C CA . LEU A 1 287 ? 6.165 -6.445 17.065 1.00 22.62 287 LEU A CA 1
ATOM 4947 C C . LEU A 1 287 ? 7.310 -5.992 17.906 1.00 21.52 287 LEU A C 1
ATOM 4948 O O . LEU A 1 287 ? 8.301 -5.488 17.379 1.00 22.26 287 LEU A O 1
ATOM 4964 N N . ALA A 1 288 ? 7.214 -6.191 19.214 1.00 19.51 288 ALA A N 1
ATOM 4965 C CA . ALA A 1 288 ? 8.327 -5.815 20.085 1.00 17.89 288 ALA A CA 1
ATOM 4966 C C . ALA A 1 288 ? 9.587 -6.550 19.678 1.00 20.25 288 ALA A C 1
ATOM 4967 O O . ALA A 1 288 ? 10.651 -5.929 19.565 1.00 20.07 288 ALA A O 1
ATOM 4974 N N . GLY A 1 289 ? 9.477 -7.816 19.343 1.00 21.91 289 GLY A N 1
ATOM 4975 C CA . GLY A 1 289 ? 10.646 -8.574 18.877 1.00 23.53 289 GLY A CA 1
ATOM 4976 C C . GLY A 1 289 ? 11.171 -8.089 17.590 1.00 24.77 289 GLY A C 1
ATOM 4977 O O . GLY A 1 289 ? 12.380 -8.045 17.368 1.00 26.37 289 GLY A O 1
ATOM 4981 N N . ARG A 1 290 ? 10.305 -7.740 16.685 1.00 23.96 290 ARG A N 1
ATOM 4982 C CA . ARG A 1 290 ? 10.725 -7.278 15.362 1.00 25.38 290 ARG A CA 1
ATOM 4983 C C . ARG A 1 290 ? 11.457 -5.944 15.484 1.00 24.97 290 ARG A C 1
ATOM 4984 O O . ARG A 1 290 ? 12.485 -5.752 14.808 1.00 27.06 290 ARG A O 1
ATOM 5005 N N . ILE A 1 291 ? 11.009 -5.067 16.354 1.00 23.65 291 ILE A N 1
ATOM 5006 C CA . ILE A 1 291 ? 11.701 -3.808 16.544 1.00 21.78 291 ILE A CA 1
ATOM 5007 C C . ILE A 1 291 ? 13.142 -4.040 17.002 1.00 23.82 291 ILE A C 1
ATOM 5008 O O . ILE A 1 291 ? 14.033 -3.309 16.664 1.00 23.87 291 ILE A O 1
ATOM 5024 N N . LEU A 1 292 ? 13.299 -5.053 17.798 1.00 22.33 292 LEU A N 1
ATOM 5025 C CA . LEU A 1 292 ? 14.607 -5.379 18.383 1.00 23.56 292 LEU A CA 1
ATOM 5026 C C . LEU A 1 292 ? 15.447 -6.363 17.543 1.00 35.41 292 LEU A C 1
ATOM 5027 O O . LEU A 1 292 ? 16.472 -6.841 18.010 1.00 35.79 292 LEU A O 1
ATOM 5043 N N . GLY A 1 293 ? 14.963 -6.739 16.375 1.00 42.44 293 GLY A N 1
ATOM 5044 C CA . GLY A 1 293 ? 15.796 -7.519 15.475 1.00 50.33 293 GLY A CA 1
ATOM 5045 C C . GLY A 1 293 ? 15.767 -9.005 15.726 1.00 56.13 293 GLY A C 1
ATOM 5046 O O . GLY A 1 293 ? 16.708 -9.714 15.403 1.00 57.61 293 GLY A O 1
ATOM 5050 N N . MET A 1 294 ? 14.692 -9.487 16.322 1.00 60.24 294 MET A N 1
ATOM 5051 C CA . MET A 1 294 ? 14.530 -10.912 16.528 1.00 63.56 294 MET A CA 1
ATOM 5052 C C . MET A 1 294 ? 13.562 -11.486 15.500 1.00 64.27 294 MET A C 1
ATOM 5053 O O . MET A 1 294 ? 13.400 -12.697 15.406 1.00 65.47 294 MET A O 1
ATOM 5067 N N . GLY A 1 295 ? 12.936 -10.616 14.719 1.00 63.73 295 GLY A N 1
ATOM 5068 C CA . GLY A 1 295 ? 12.033 -11.042 13.670 1.00 65.57 295 GLY A CA 1
ATOM 5069 C C . GLY A 1 295 ? 10.890 -11.904 14.167 1.00 66.40 295 GLY A C 1
ATOM 5070 O O . GLY A 1 295 ? 9.943 -11.394 14.771 1.00 68.64 295 GLY A O 1
#

Solvent-accessible surface area: 13177 Å² total; per-residue (Å²): 48,3,141,58,0,8,46,52,0,75,87,2,4,30,149,4,116,86,124,32,148,6,78,104,119,30,3,93,36,12,0,130,32,0,88,122,0,1,75,71,0,48,2,28,98,111,6,0,112,58,12,3,47,110,0,63,104,58,0,84,63,90,113,0,58,108,21,122,80,2,2,76,26,0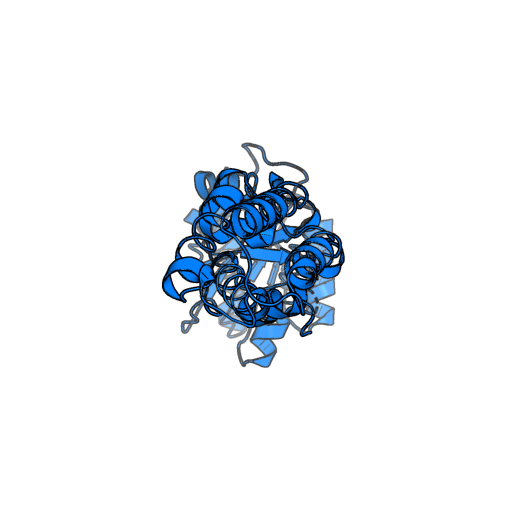,42,44,2,0,42,77,6,0,24,66,19,3,19,8,141,52,128,70,10,108,63,102,131,194,5,25,0,0,0,0,0,38,84,51,5,18,12,15,48,4,0,2,76,0,0,86,50,2,90,72,112,60,40,136,2,0,0,0,3,5,6,14,120,102,75,80,32,22,69,77,0,77,87,29,0,120,170,21,46,6,40,28,10,59,3,100,95,66,16,47,30,56,21,2,88,147,69,1,104,98,47,14,175,117,61,63,42,30,0,18,0,0,6,2,12,11,32,136,128,51,67,152,101,12,13,42,76,4,31,108,10,57,124,13,19,48,17,57,13,1,0,0,0,6,25,1,107,58,10,61,114,1,3,61,18,1,112,30,0,46,140,127,15,16,3,52,0,0,0,0,9,87,4,121,45,12,44,122,0,1,0,0,3,0,0,110,91,29,20,58,43,18,12,16,0,15,30,92,25,68,14,7,85,3,90,102,7,0,5,73,0,10,53,117,74

Nearest PDB structures (foldseek):
  1ls1-assembly1_A  TM=1.003E+00  e=1.711E-58  Thermus aquaticus
  2ng1-assembly1_A  TM=9.931E-01  e=2.925E-51  Thermus aquaticus
  3zn8-assembly1_A  TM=9.983E-01  e=8.277E-50  Escherichia coli
  2ffh-assembly1_A  TM=9.769E-01  e=6.519E-50  Thermus aquaticus
  1ng1-assembly1_A  TM=9.796E-01  e=3.267E-49  Thermus aquaticus

CATH classification: 1.20.120.140 (+1 more: 3.40.50.300)

Organism: Thermus aquaticus (NCBI:txid271)